Protein AF-L5MJW8-F1 (afdb_monomer)

Sequence (270 aa):
MESFAFLWAGGRASYGVSKGKVCFEMKNFESDEVELSYAKNGQDLGVAFKISKEILADRPLFPHVLCHNCAVEFNFGQKEKPYFPIPEDYTLIQNVPLEDRVRGPKGPEEKKDCEVVMMIGLPGAGKTTWVTKHAAENPGKYNILGTNTIMDKMMVAGFKKQMADTGKLNTLLQRAPQCLGKFIEIAARKKRNFILDQTNVSAAAQRRKMCLFAGFQRKAVVVCPKDEDYKQRTQKKAENFRGRGNNRGYKNQSQGYNQWQQGVSNFLCA

Structure (mmCIF, N/CA/C/O backbone):
data_AF-L5MJW8-F1
#
_entry.id   AF-L5MJW8-F1
#
loop_
_atom_site.group_PDB
_atom_site.id
_atom_site.type_symbol
_atom_site.label_atom_id
_atom_site.label_alt_id
_atom_site.label_comp_id
_atom_site.label_asym_id
_atom_site.label_entity_id
_atom_site.label_seq_id
_atom_site.pdbx_PDB_ins_code
_atom_site.Cartn_x
_atom_site.Cartn_y
_atom_site.Cartn_z
_atom_site.occupancy
_atom_site.B_iso_or_equiv
_atom_site.auth_seq_id
_atom_site.auth_comp_id
_atom_site.auth_asym_id
_atom_site.auth_atom_id
_atom_site.pdbx_PDB_model_num
ATOM 1 N N . MET A 1 1 ? -5.433 0.639 -6.853 1.00 32.72 1 MET A N 1
ATOM 2 C CA . MET A 1 1 ? -4.488 1.454 -6.045 1.00 32.72 1 MET A CA 1
ATOM 3 C C . MET A 1 1 ? -5.006 1.689 -4.618 1.00 32.72 1 MET A C 1
ATOM 5 O O . MET A 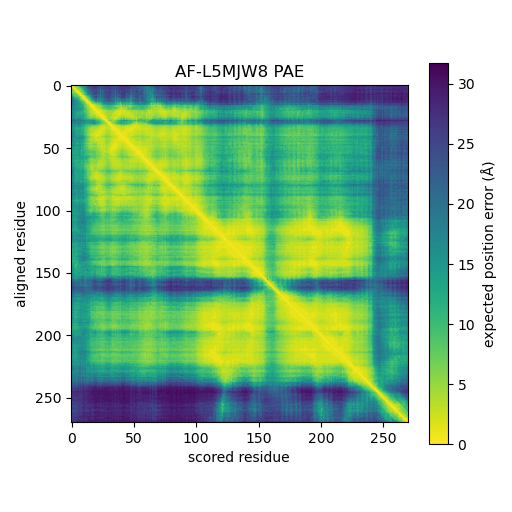1 1 ? -4.486 2.536 -3.907 1.00 32.72 1 MET A O 1
ATOM 9 N N . GLU A 1 2 ? -6.009 0.937 -4.164 1.00 31.89 2 GLU A N 1
ATOM 10 C CA . GLU A 1 2 ? -6.931 1.434 -3.138 1.00 31.89 2 GLU A CA 1
ATOM 11 C C . GLU A 1 2 ? -6.515 1.026 -1.723 1.00 31.89 2 GLU A C 1
ATOM 13 O O . GLU A 1 2 ? -6.335 1.894 -0.879 1.00 31.89 2 GLU A O 1
ATOM 18 N N . SER A 1 3 ? -6.144 -0.232 -1.482 1.00 30.80 3 SER A N 1
ATOM 19 C CA . SER A 1 3 ? -5.748 -0.732 -0.151 1.00 30.80 3 SER A CA 1
ATOM 20 C C . SER A 1 3 ? -4.552 -0.015 0.500 1.00 30.80 3 SER A C 1
ATOM 22 O O . SER A 1 3 ? -4.428 -0.031 1.720 1.00 30.80 3 SER A O 1
ATOM 24 N N . PHE A 1 4 ? -3.669 0.624 -0.279 1.00 36.81 4 PHE A N 1
ATOM 25 C CA . PHE A 1 4 ? -2.517 1.381 0.243 1.00 36.81 4 PHE A CA 1
ATOM 26 C C . PHE A 1 4 ? -2.667 2.907 0.075 1.00 36.81 4 PHE A C 1
ATOM 28 O O . PHE A 1 4 ? -1.882 3.653 0.663 1.00 36.81 4 PHE A O 1
ATOM 35 N N . ALA A 1 5 ? -3.647 3.386 -0.706 1.00 34.50 5 ALA A N 1
ATOM 36 C CA . ALA A 1 5 ? -4.008 4.806 -0.814 1.00 34.50 5 ALA A CA 1
ATOM 37 C C . ALA A 1 5 ? -4.998 5.238 0.283 1.00 34.50 5 ALA A C 1
ATOM 39 O O . ALA A 1 5 ? -4.927 6.379 0.733 1.00 34.50 5 ALA A O 1
ATOM 40 N N . PHE A 1 6 ? -5.802 4.310 0.823 1.00 36.09 6 PHE A N 1
ATOM 41 C CA . PHE A 1 6 ? -6.608 4.530 2.037 1.00 36.09 6 PHE A CA 1
ATOM 42 C C . PHE A 1 6 ? -5.779 4.860 3.286 1.00 36.09 6 PHE A C 1
ATOM 44 O O . PHE A 1 6 ? -6.325 5.284 4.295 1.00 36.09 6 PHE A O 1
ATOM 51 N N . LEU A 1 7 ? -4.452 4.722 3.206 1.00 36.09 7 LEU A N 1
ATOM 52 C CA . LEU A 1 7 ? -3.515 5.023 4.284 1.00 36.09 7 LEU A CA 1
ATOM 53 C C . LEU A 1 7 ? -3.589 6.491 4.757 1.00 36.09 7 LEU A C 1
ATOM 55 O O . LEU A 1 7 ? -3.244 6.752 5.900 1.00 36.09 7 LEU A O 1
ATOM 59 N N . TRP A 1 8 ? -3.995 7.445 3.903 1.00 39.84 8 TRP A N 1
ATOM 60 C CA . TRP A 1 8 ? -3.911 8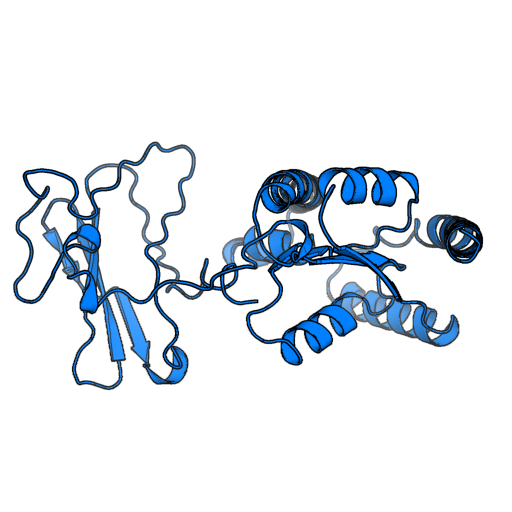.882 4.230 1.00 39.84 8 TRP A CA 1
ATOM 61 C C . TRP A 1 8 ? -4.966 9.782 3.562 1.00 39.84 8 TRP A C 1
ATOM 63 O O . TRP A 1 8 ? -4.765 10.991 3.485 1.00 39.84 8 TRP A O 1
ATOM 73 N N . ALA A 1 9 ? -6.101 9.230 3.118 1.00 31.73 9 ALA A N 1
ATOM 74 C CA . ALA A 1 9 ? -7.286 10.046 2.809 1.00 31.73 9 ALA A CA 1
ATOM 75 C C . ALA A 1 9 ? -8.041 10.498 4.083 1.00 31.73 9 ALA A C 1
ATOM 77 O O . ALA A 1 9 ? -9.126 11.056 3.990 1.00 31.73 9 ALA A O 1
ATOM 78 N N . GLY A 1 10 ? -7.473 10.258 5.272 1.00 32.06 10 GLY A N 1
ATOM 79 C CA . GLY A 1 10 ? -7.943 10.840 6.525 1.00 32.06 10 GLY A CA 1
ATOM 80 C C . GLY A 1 10 ? -7.463 12.283 6.664 1.00 32.06 10 GLY A C 1
ATOM 81 O O . GLY A 1 10 ? -6.314 12.597 6.337 1.00 32.06 10 GLY A O 1
ATOM 82 N N . GLY A 1 11 ? -8.344 13.155 7.156 1.00 32.50 11 GLY A N 1
ATOM 83 C CA . GLY A 1 11 ? -8.008 14.521 7.539 1.00 32.50 11 GLY A CA 1
ATOM 84 C C . GLY A 1 11 ? -6.702 14.560 8.336 1.00 32.50 11 GLY A C 1
ATOM 85 O O . GLY A 1 11 ? -6.498 13.817 9.296 1.00 32.50 11 GLY A O 1
ATOM 86 N N . ARG A 1 12 ? -5.758 15.390 7.885 1.00 45.50 12 ARG A N 1
ATOM 87 C CA . ARG A 1 12 ? -4.486 15.601 8.578 1.00 45.50 12 ARG A CA 1
ATOM 88 C C . ARG A 1 12 ? -4.768 16.406 9.839 1.00 45.50 12 ARG A C 1
ATOM 90 O O . ARG A 1 12 ? -4.934 17.618 9.755 1.00 45.50 12 ARG A O 1
ATOM 97 N N . ALA A 1 13 ? -4.807 15.750 10.993 1.00 39.81 13 ALA A N 1
ATOM 98 C CA . ALA A 1 13 ? -4.847 16.448 12.270 1.00 39.81 13 ALA A CA 1
ATOM 99 C C . ALA A 1 13 ? -3.439 16.936 12.631 1.00 39.81 13 ALA A C 1
ATOM 101 O O . ALA A 1 13 ? -2.486 16.159 12.666 1.00 39.81 13 ALA A O 1
ATOM 102 N N . SER A 1 14 ? -3.313 18.223 12.951 1.00 43.38 14 SER A N 1
ATOM 103 C CA . SER A 1 14 ? -2.120 18.816 13.579 1.00 43.38 14 SER A CA 1
ATOM 104 C C . SER A 1 14 ? -1.964 18.403 15.054 1.00 43.38 14 SER A C 1
ATOM 106 O O . SER A 1 14 ? -1.083 18.904 15.749 1.00 43.38 14 SER A O 1
ATOM 108 N N . TYR A 1 15 ? -2.834 17.515 15.541 1.00 53.91 15 TYR A N 1
ATOM 109 C CA . TYR A 1 15 ? -2.951 17.113 16.935 1.00 53.91 15 TYR A CA 1
ATOM 110 C C . TYR A 1 15 ? -2.345 15.720 17.124 1.00 53.91 15 TYR A C 1
ATOM 112 O O . TYR A 1 15 ? -2.785 14.744 16.520 1.00 53.91 15 TYR A O 1
ATOM 120 N N . GLY A 1 16 ? -1.305 15.639 17.955 1.00 58.41 16 GLY A N 1
ATOM 121 C CA . GLY A 1 16 ? -0.658 14.391 18.356 1.00 58.41 16 GLY A CA 1
ATOM 122 C C . GLY A 1 16 ? -0.824 14.148 19.853 1.00 58.41 16 GLY A C 1
ATOM 123 O O . GLY A 1 16 ? -0.935 15.092 20.637 1.00 58.41 16 GLY A O 1
ATOM 124 N N . VAL A 1 17 ? -0.821 12.882 20.268 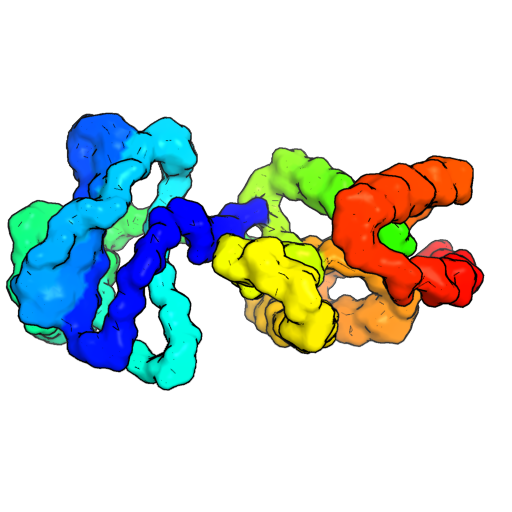1.00 67.56 17 VAL A N 1
ATOM 125 C CA . VAL A 1 17 ? -0.917 12.500 21.682 1.00 67.56 17 VAL A CA 1
ATOM 126 C C . VAL A 1 17 ? 0.357 11.779 22.100 1.00 67.56 17 VAL A C 1
ATOM 128 O O . VAL A 1 17 ? 0.734 10.777 21.504 1.00 67.56 17 VAL A O 1
ATOM 131 N N . SER A 1 18 ? 1.034 12.307 23.123 1.00 72.44 18 SER A N 1
ATOM 132 C CA . SER A 1 18 ? 2.263 11.720 23.673 1.00 72.44 18 SER A CA 1
ATOM 133 C C . SER A 1 18 ? 2.000 10.745 24.823 1.00 72.44 18 SER A C 1
ATOM 135 O O . SER A 1 18 ? 2.792 9.830 25.037 1.00 72.44 18 SER A O 1
ATOM 137 N N . LYS A 1 19 ? 0.906 10.944 25.572 1.00 79.00 19 LYS A N 1
ATOM 138 C CA . LYS A 1 19 ? 0.474 10.114 26.706 1.00 79.00 19 LYS A CA 1
ATOM 139 C C . LYS A 1 19 ? -1.047 10.158 26.870 1.00 79.00 19 LYS A C 1
ATOM 141 O O . LYS A 1 19 ? -1.677 11.174 26.566 1.00 79.00 19 LYS A O 1
ATOM 146 N N . GLY A 1 20 ? -1.600 9.090 27.442 1.00 84.00 20 GLY A N 1
ATOM 147 C CA . GLY A 1 20 ? -3.021 8.962 27.768 1.00 84.00 20 GLY A CA 1
ATOM 148 C C . GLY A 1 20 ? -3.768 8.027 26.822 1.00 84.00 20 GLY A C 1
ATOM 149 O O . GLY A 1 20 ? -3.162 7.342 25.999 1.00 84.00 20 GLY A O 1
ATOM 150 N N . LYS A 1 21 ? -5.091 7.995 26.968 1.00 82.69 21 LYS A N 1
ATOM 151 C CA . LYS A 1 21 ? -5.992 7.177 26.153 1.00 82.69 21 LYS A CA 1
ATOM 152 C C . LYS A 1 21 ? -6.788 8.085 25.224 1.00 82.69 21 LYS A C 1
ATOM 154 O O . LYS A 1 21 ? -7.270 9.134 25.652 1.00 82.69 21 LYS A O 1
ATOM 159 N N . VAL A 1 22 ? -6.910 7.680 23.967 1.00 81.12 22 VAL A N 1
ATOM 160 C CA . VAL A 1 22 ? -7.586 8.445 22.915 1.00 81.12 22 VAL A CA 1
ATOM 161 C C . VAL A 1 22 ? -8.660 7.567 22.302 1.00 81.12 22 VAL A C 1
ATOM 163 O O . VAL A 1 22 ? -8.375 6.423 21.942 1.00 81.12 22 VAL A O 1
ATOM 166 N N . CYS A 1 23 ? -9.863 8.112 22.181 1.00 82.06 23 CYS A N 1
ATOM 167 C CA . CYS A 1 23 ? -10.952 7.517 21.426 1.00 82.06 23 CYS A CA 1
ATOM 168 C C . CYS A 1 23 ? -11.075 8.236 20.083 1.00 82.06 23 CYS A C 1
ATOM 170 O O . CYS A 1 23 ? -10.937 9.458 20.001 1.00 82.06 23 CYS A O 1
ATOM 172 N N . PHE A 1 24 ? -11.300 7.443 19.040 1.00 82.06 24 PHE A N 1
ATOM 173 C CA . PHE A 1 24 ? -11.583 7.916 17.694 1.00 82.06 24 PHE A CA 1
ATOM 174 C C . PHE A 1 24 ? -13.039 7.596 17.420 1.00 82.06 24 PHE A C 1
ATOM 176 O O . PHE A 1 24 ? -13.436 6.432 17.504 1.00 82.06 24 PHE A O 1
ATOM 183 N N . GLU A 1 25 ? -13.806 8.622 17.100 1.00 82.94 25 GLU A N 1
ATOM 184 C CA . GLU A 1 25 ? -15.238 8.521 16.895 1.00 82.94 25 GLU A CA 1
ATOM 185 C C . GLU A 1 25 ? -15.547 8.943 15.462 1.00 82.94 25 GLU A C 1
ATOM 187 O O . GLU A 1 25 ? -15.014 9.926 14.943 1.00 82.94 25 GLU A O 1
ATOM 192 N N . MET A 1 26 ? -16.370 8.142 14.793 1.00 80.31 26 MET A N 1
ATOM 193 C CA . MET A 1 26 ? -16.856 8.428 13.452 1.00 80.31 26 MET A CA 1
ATOM 194 C C . MET A 1 26 ? -18.369 8.367 13.497 1.00 80.31 26 MET A C 1
ATOM 196 O O . MET A 1 26 ? -18.926 7.317 13.819 1.00 80.31 26 MET A O 1
ATOM 200 N N . LYS A 1 27 ? -19.013 9.473 13.136 1.00 80.94 27 LYS A N 1
ATOM 201 C CA . LYS A 1 27 ? -20.464 9.548 13.040 1.00 80.94 27 LYS A CA 1
ATOM 202 C C . LYS A 1 27 ? -20.869 9.685 11.582 1.00 80.94 27 LYS A C 1
ATOM 204 O O . LYS A 1 27 ? -20.489 10.634 10.896 1.00 80.94 27 LYS A O 1
ATOM 209 N N . ASN A 1 28 ? -21.614 8.694 11.107 1.00 75.50 28 ASN A N 1
ATOM 210 C CA . ASN A 1 28 ? -22.234 8.711 9.791 1.00 75.50 28 ASN A CA 1
ATOM 211 C C . ASN A 1 28 ? -23.696 9.123 9.972 1.00 75.50 28 ASN A C 1
ATOM 213 O O . ASN A 1 28 ? -24.518 8.307 10.378 1.00 75.50 28 ASN A O 1
ATOM 217 N N . PHE A 1 29 ? -23.988 10.401 9.752 1.00 66.88 29 PHE A N 1
ATOM 218 C CA . PHE A 1 29 ? -25.343 10.933 9.869 1.00 66.88 29 PHE A CA 1
ATOM 219 C C . PHE A 1 29 ? -26.182 10.580 8.634 1.00 66.88 29 PHE A C 1
ATOM 221 O O . PHE A 1 29 ? -25.652 10.186 7.594 1.00 66.88 29 PHE A O 1
ATOM 228 N N . GLU A 1 30 ? -27.495 10.800 8.711 1.00 70.50 30 GLU A N 1
ATOM 229 C CA . GLU A 1 30 ? -28.370 10.827 7.528 1.00 70.50 30 GLU A CA 1
ATOM 230 C C . GLU A 1 30 ? -28.035 11.987 6.569 1.00 70.50 30 GLU A C 1
ATOM 232 O O . GLU A 1 30 ? -28.420 11.943 5.407 1.00 70.50 30 GLU A O 1
ATOM 237 N N . SER A 1 31 ? -27.275 12.995 7.019 1.00 77.38 31 SER A N 1
ATOM 238 C CA . SER A 1 31 ? -26.827 14.126 6.195 1.00 77.38 31 SER A CA 1
ATOM 239 C C . SER A 1 31 ? -25.771 13.734 5.151 1.00 77.38 31 SER A C 1
ATOM 241 O O . SER A 1 31 ? -25.238 12.626 5.161 1.00 77.38 31 SER A O 1
ATOM 243 N N . ASP A 1 32 ? -25.408 14.663 4.266 1.00 84.56 32 ASP A N 1
ATOM 244 C CA . ASP A 1 32 ? -24.432 14.434 3.189 1.00 84.56 32 ASP A CA 1
ATOM 245 C C . ASP A 1 32 ? -22.963 14.377 3.655 1.00 84.56 32 ASP A C 1
ATOM 247 O O . ASP A 1 32 ? -22.049 14.260 2.834 1.00 84.56 32 ASP A O 1
ATOM 251 N N . GLU A 1 33 ? -22.701 14.437 4.964 1.00 87.62 33 GLU A N 1
ATOM 252 C CA . GLU A 1 33 ? -21.352 14.491 5.533 1.00 87.62 33 GLU A CA 1
ATOM 253 C C . GLU A 1 33 ? -21.113 13.409 6.595 1.00 87.62 33 GLU A C 1
ATOM 255 O O . GLU A 1 33 ? -21.997 13.019 7.356 1.00 87.62 33 GLU A O 1
ATOM 260 N N . VAL A 1 34 ? -19.866 12.946 6.668 1.00 86.75 34 VAL A N 1
ATOM 261 C CA . VAL A 1 34 ? -19.342 12.112 7.753 1.00 86.75 34 VAL A CA 1
ATOM 262 C C . VAL A 1 34 ? -18.516 12.990 8.684 1.00 86.75 34 VAL A C 1
ATOM 264 O O . VAL A 1 34 ? -17.626 13.713 8.226 1.00 86.75 34 VAL A O 1
ATOM 267 N N . GLU A 1 35 ? -18.768 12.899 9.989 1.00 88.88 35 GLU A N 1
ATOM 268 C CA . GLU A 1 35 ? -18.006 13.627 11.004 1.00 88.88 35 GLU A CA 1
ATOM 269 C C . GLU A 1 35 ? -17.008 12.708 11.713 1.00 88.88 35 GLU A C 1
ATOM 271 O O . GLU A 1 35 ? -17.309 11.562 12.056 1.00 88.88 35 GLU A O 1
ATOM 276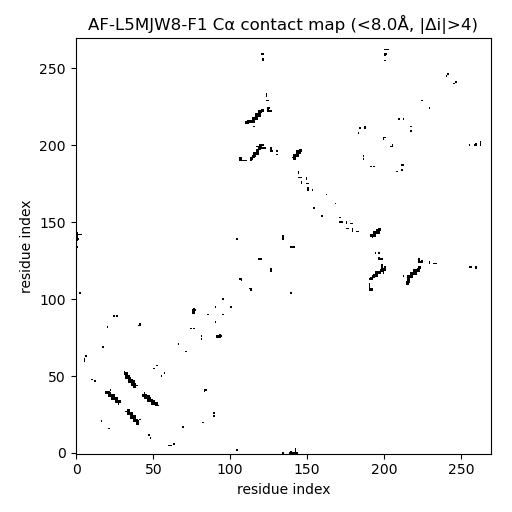 N N . LEU A 1 36 ? -15.804 13.232 11.940 1.00 87.25 36 LEU A N 1
ATOM 277 C CA . LEU A 1 36 ? -14.752 12.588 12.718 1.00 87.25 36 LEU A CA 1
ATOM 278 C C . LEU A 1 36 ? -14.471 13.433 13.959 1.00 87.25 36 LEU A C 1
ATOM 280 O O . LEU A 1 36 ? -14.011 14.574 13.834 1.00 87.25 36 LEU A O 1
ATOM 284 N N . SER A 1 37 ? -14.713 12.869 15.138 1.00 86.94 37 SER A N 1
ATOM 285 C CA . SER A 1 37 ? -14.471 13.492 16.441 1.00 86.94 37 SER A CA 1
ATOM 286 C C . SER A 1 37 ? -13.412 12.731 17.240 1.00 86.94 37 SER A C 1
ATOM 288 O O . SER A 1 37 ? -13.035 11.592 16.935 1.00 86.94 37 SER A O 1
ATOM 290 N N . TYR A 1 38 ? -12.883 13.404 18.260 1.00 87.38 38 TYR A N 1
ATOM 291 C CA . TYR A 1 38 ? -11.885 12.840 19.158 1.00 87.38 38 TYR A CA 1
ATOM 292 C C . TYR A 1 38 ? -12.298 13.049 20.604 1.00 87.38 38 TYR A C 1
ATOM 294 O O . TYR A 1 38 ? -12.688 14.147 20.982 1.00 87.38 38 TYR A O 1
ATOM 302 N N . ALA A 1 39 ? -12.046 12.044 21.437 1.00 87.25 39 ALA A N 1
ATOM 303 C CA . ALA A 1 39 ? -12.062 12.202 22.882 1.00 87.25 39 ALA A CA 1
ATOM 304 C C . ALA A 1 39 ? -10.714 11.786 23.475 1.00 87.25 39 ALA A C 1
ATOM 306 O O . ALA A 1 39 ? -10.060 10.840 23.020 1.00 87.25 39 ALA A O 1
ATOM 307 N N . LYS A 1 40 ? -10.274 12.490 24.517 1.00 89.62 40 LYS A N 1
ATOM 308 C CA . LYS A 1 40 ? -9.029 12.196 25.230 1.00 89.62 40 LYS A CA 1
ATOM 309 C C . LYS A 1 40 ? -9.308 12.036 26.711 1.00 89.62 40 LYS A C 1
ATOM 311 O O . LYS A 1 40 ? -9.833 12.932 27.355 1.00 89.62 40 LYS A O 1
ATOM 316 N N . ASN A 1 41 ? -8.888 10.902 27.264 1.00 90.00 41 ASN A N 1
ATOM 317 C CA . ASN A 1 41 ? -9.093 10.557 28.669 1.00 90.00 41 ASN A CA 1
ATOM 318 C C . ASN A 1 41 ? -10.564 10.687 29.131 1.00 90.00 41 ASN A C 1
ATOM 320 O O . ASN A 1 41 ? -10.814 11.065 30.270 1.00 90.00 41 ASN A O 1
ATOM 324 N N . GLY A 1 42 ? -11.519 10.387 28.244 1.00 86.81 42 GLY A N 1
ATOM 325 C CA . GLY A 1 42 ? -12.956 10.509 28.512 1.00 86.81 42 GLY A CA 1
ATOM 326 C C . GLY A 1 42 ? -13.533 11.916 28.323 1.00 86.81 42 GLY A C 1
ATOM 327 O O . GLY A 1 42 ? -14.735 12.086 28.472 1.00 86.81 42 GLY A O 1
ATOM 328 N N . GLN A 1 43 ? -12.709 12.911 27.981 1.00 88.56 43 GLN A N 1
ATOM 329 C CA . GLN A 1 43 ? -13.163 14.259 27.650 1.00 88.56 43 GLN A CA 1
ATOM 330 C C . GLN A 1 43 ? -13.306 14.414 26.134 1.00 88.56 43 GLN A C 1
ATOM 332 O O . GLN A 1 43 ? -12.336 14.193 25.404 1.00 88.56 43 GLN A O 1
ATOM 337 N N . ASP A 1 44 ? -14.490 14.817 25.679 1.00 89.56 44 ASP A N 1
ATOM 338 C CA . ASP A 1 44 ? -14.746 15.163 24.280 1.00 89.56 44 ASP A CA 1
ATOM 339 C C . ASP A 1 44 ? -13.933 16.402 23.861 1.00 89.56 44 ASP A C 1
ATOM 341 O O . ASP A 1 44 ? -13.844 17.390 24.596 1.00 89.56 44 ASP A O 1
ATOM 345 N N . LEU A 1 45 ? -13.296 16.324 22.692 1.00 88.56 45 LEU A N 1
ATOM 346 C CA . LEU A 1 45 ? -12.534 17.408 22.066 1.00 88.56 45 LEU A CA 1
ATOM 347 C C . LEU A 1 45 ? -13.257 17.992 20.842 1.00 88.56 45 LEU A C 1
ATOM 349 O O . LEU A 1 45 ? -12.751 18.943 20.242 1.00 88.56 45 LEU A O 1
ATOM 353 N N . GLY A 1 46 ? -14.417 17.441 20.477 1.00 87.50 46 GLY A N 1
ATOM 354 C CA . GLY A 1 46 ? -15.263 17.897 19.384 1.00 87.50 46 GLY A CA 1
ATOM 355 C C . GLY A 1 46 ? -14.898 17.328 18.011 1.00 87.50 46 GLY A C 1
ATOM 356 O O . GLY A 1 46 ? -14.006 16.489 17.841 1.00 87.50 46 GLY A O 1
ATOM 357 N N . VAL A 1 47 ? -15.631 17.808 17.002 1.00 87.56 47 VAL A N 1
ATOM 358 C CA . VAL A 1 47 ? -15.481 17.413 15.596 1.00 87.56 47 VAL A CA 1
ATOM 359 C C . VAL A 1 47 ? -14.225 18.044 15.010 1.00 87.56 47 VAL A C 1
ATOM 361 O O . VAL A 1 47 ? -14.087 19.264 14.950 1.00 87.56 47 VAL A O 1
ATOM 364 N N . ALA A 1 48 ? -13.317 17.206 14.526 1.00 84.75 48 ALA A N 1
ATOM 365 C CA . ALA A 1 48 ? -12.099 17.656 13.870 1.00 84.75 48 ALA A CA 1
ATOM 366 C C . ALA A 1 48 ? -12.231 17.743 12.352 1.00 84.75 48 ALA A C 1
ATOM 368 O O . ALA A 1 48 ? -11.595 18.598 11.735 1.00 84.75 48 ALA A O 1
ATOM 369 N N . PHE A 1 49 ? -13.027 16.860 11.743 1.00 84.44 49 PHE A N 1
ATOM 370 C CA . PHE A 1 49 ? -13.233 16.849 10.298 1.00 84.44 49 PHE A CA 1
ATOM 371 C C . PHE A 1 49 ? -14.680 16.563 9.947 1.00 84.44 49 PHE A C 1
ATOM 373 O O . PHE A 1 49 ? -15.310 15.698 10.551 1.00 84.44 49 PHE A O 1
ATOM 380 N N . LYS A 1 50 ? -15.143 17.242 8.900 1.00 86.69 50 LYS A N 1
ATOM 381 C CA . LYS A 1 50 ? -16.350 16.899 8.158 1.00 86.69 50 LYS A CA 1
ATOM 382 C C . LYS A 1 50 ? -15.949 16.551 6.735 1.00 86.69 50 LYS A C 1
ATOM 384 O O . LYS A 1 50 ? -15.135 17.257 6.133 1.00 86.69 50 LYS A O 1
ATOM 389 N N . ILE A 1 51 ? -16.437 15.424 6.236 1.00 85.50 51 ILE A N 1
ATOM 390 C CA . ILE A 1 51 ? -16.084 14.905 4.917 1.00 85.50 51 ILE A CA 1
ATOM 391 C C . ILE A 1 51 ? -17.376 14.634 4.158 1.00 85.50 51 ILE A C 1
ATOM 393 O O . ILE A 1 51 ? -18.169 13.800 4.582 1.00 85.50 51 ILE A O 1
ATOM 397 N N . SER A 1 52 ? -17.559 15.303 3.020 1.00 87.56 52 SER A N 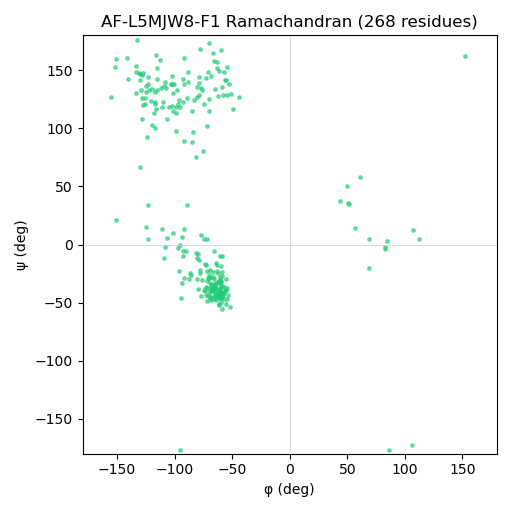1
ATOM 398 C CA . SER A 1 52 ? -18.686 15.027 2.125 1.00 87.56 52 SER A CA 1
ATOM 399 C C . SER A 1 52 ? -18.671 13.570 1.646 1.00 87.56 52 SER A C 1
ATOM 401 O O . SER A 1 52 ? -17.628 13.041 1.236 1.00 87.56 52 SER A O 1
ATOM 403 N N . LYS A 1 53 ? -19.844 12.929 1.661 1.00 85.94 53 LYS A N 1
ATOM 404 C CA . LYS A 1 53 ? -20.060 11.569 1.150 1.00 85.94 53 LYS A CA 1
ATOM 405 C C . LYS A 1 53 ? -19.731 11.455 -0.340 1.00 85.94 53 LYS A C 1
ATOM 407 O O . LYS A 1 53 ? -19.202 10.428 -0.761 1.00 85.94 53 LYS A O 1
ATOM 412 N N . GLU A 1 54 ? -19.910 12.526 -1.115 1.00 87.88 54 GLU A N 1
ATOM 413 C CA . GLU A 1 54 ? -19.507 12.575 -2.528 1.00 87.88 54 GLU A CA 1
ATOM 414 C C . GLU A 1 54 ? -17.995 12.376 -2.694 1.00 87.88 54 GLU A C 1
ATOM 416 O O . GLU A 1 54 ? -17.540 11.639 -3.568 1.00 87.88 54 GLU A O 1
ATOM 421 N N . ILE A 1 55 ? -17.195 12.991 -1.814 1.00 84.25 55 ILE A N 1
ATOM 422 C CA . ILE A 1 55 ? -15.733 12.845 -1.823 1.00 84.25 55 ILE A CA 1
ATOM 423 C C . ILE A 1 55 ? -15.340 11.421 -1.425 1.00 84.25 55 ILE A C 1
ATOM 425 O O . ILE A 1 55 ? -14.369 10.864 -1.955 1.00 84.25 55 ILE A O 1
ATOM 429 N N . LEU A 1 56 ? -16.075 10.817 -0.488 1.00 81.88 56 LEU A N 1
ATOM 430 C CA . LEU A 1 56 ? -15.853 9.429 -0.097 1.00 81.88 56 LEU A CA 1
ATOM 431 C C . LEU A 1 56 ? -16.165 8.475 -1.251 1.00 81.88 56 LEU A C 1
ATOM 433 O O . LEU A 1 56 ? -15.393 7.533 -1.442 1.00 81.88 56 LEU A O 1
ATOM 437 N N . ALA A 1 57 ? -17.184 8.759 -2.068 1.00 83.62 57 ALA A N 1
ATOM 438 C CA . ALA A 1 57 ? -17.611 7.921 -3.192 1.00 83.62 57 ALA A CA 1
ATOM 439 C C . ALA A 1 57 ? -17.780 6.451 -2.758 1.00 83.62 57 ALA A C 1
ATOM 441 O O . ALA A 1 57 ? -17.155 5.552 -3.322 1.00 83.62 57 ALA A O 1
ATOM 442 N N . ASP A 1 58 ? -18.517 6.249 -1.659 1.00 78.50 58 ASP A N 1
ATOM 443 C CA . ASP A 1 58 ? -18.773 4.957 -0.998 1.00 78.50 58 ASP A CA 1
ATOM 444 C C . ASP A 1 58 ? -17.528 4.173 -0.558 1.00 78.50 58 ASP A C 1
ATOM 446 O O . ASP A 1 58 ? -17.591 2.988 -0.215 1.00 78.50 58 ASP A O 1
ATOM 450 N N . ARG A 1 59 ? -16.357 4.818 -0.532 1.00 76.94 59 ARG A N 1
ATOM 451 C CA . ARG A 1 59 ? -15.129 4.158 -0.096 1.00 76.94 59 ARG A CA 1
ATOM 452 C C . ARG A 1 59 ? -15.101 4.035 1.429 1.00 76.94 59 ARG A C 1
ATOM 454 O O . ARG A 1 59 ? -15.313 5.028 2.127 1.00 76.94 59 ARG A O 1
ATOM 461 N N . PRO A 1 60 ? -14.757 2.848 1.961 1.00 78.06 60 PRO A N 1
ATOM 462 C CA . PRO A 1 60 ? -14.704 2.635 3.398 1.00 78.06 60 PRO A CA 1
ATOM 463 C C . PRO A 1 60 ? -13.562 3.427 4.043 1.00 78.06 60 PRO A C 1
ATOM 465 O O . PRO A 1 60 ? -12.468 3.557 3.483 1.00 78.06 60 PRO A O 1
ATOM 468 N N . LEU A 1 61 ? -13.808 3.899 5.264 1.00 78.50 61 LEU A N 1
ATOM 469 C CA . LEU A 1 61 ? -12.795 4.488 6.133 1.00 78.50 61 LEU A CA 1
ATOM 470 C C . LEU A 1 61 ? -12.198 3.412 7.045 1.00 78.50 61 LEU A C 1
ATOM 472 O O . LEU A 1 61 ? -12.896 2.520 7.522 1.00 78.50 61 LEU A O 1
ATOM 476 N N . PHE A 1 62 ? -10.893 3.503 7.295 1.00 76.94 62 PHE A N 1
ATOM 477 C CA . PHE A 1 62 ? -10.180 2.577 8.173 1.00 76.94 62 PHE A CA 1
ATOM 478 C C . PHE A 1 62 ? -9.488 3.345 9.298 1.00 76.94 62 PHE A C 1
ATOM 480 O O . PHE A 1 62 ? -8.857 4.372 9.022 1.00 76.94 62 PHE A O 1
ATOM 487 N N . PRO A 1 63 ? -9.535 2.847 10.549 1.00 78.25 63 PRO A N 1
ATOM 488 C CA . PRO A 1 63 ? -8.761 3.436 11.630 1.00 78.25 63 PRO A CA 1
ATOM 489 C C . PRO A 1 63 ? -7.270 3.320 11.301 1.00 78.25 63 PRO A C 1
ATOM 491 O O . PRO A 1 63 ? -6.762 2.241 10.989 1.00 78.25 63 PRO A O 1
ATOM 494 N N . HIS A 1 64 ? -6.559 4.441 11.372 1.00 76.12 64 HIS A N 1
ATOM 495 C CA . HIS A 1 64 ? -5.133 4.502 11.079 1.00 76.12 64 HIS A CA 1
ATOM 496 C C . HIS A 1 64 ? -4.405 5.292 12.163 1.00 76.12 64 HIS A C 1
ATOM 498 O O . HIS A 1 64 ? -4.788 6.413 12.492 1.00 76.12 64 HIS A O 1
ATOM 504 N N . VAL A 1 65 ? -3.318 4.722 12.686 1.00 75.88 65 VAL A N 1
ATOM 505 C CA . VAL A 1 65 ? -2.470 5.366 13.693 1.00 75.88 65 VAL A CA 1
ATOM 506 C C . VAL A 1 65 ? -1.020 5.314 13.243 1.00 75.88 65 VAL A C 1
ATOM 508 O O . VAL A 1 65 ? -0.480 4.254 12.931 1.00 75.88 65 VAL A O 1
ATOM 511 N N . LEU A 1 66 ? -0.388 6.486 13.211 1.00 74.19 66 LEU A N 1
ATOM 512 C CA . LEU A 1 66 ? 1.039 6.629 12.965 1.00 74.19 66 LEU A CA 1
ATOM 513 C C . LEU A 1 66 ? 1.770 6.715 14.307 1.00 74.19 66 LEU A C 1
ATOM 515 O O . LEU A 1 66 ? 1.569 7.660 15.066 1.00 74.19 66 LEU A O 1
ATOM 519 N N . CYS A 1 67 ? 2.652 5.758 14.573 1.00 69.50 67 CYS A N 1
ATOM 520 C CA . CYS A 1 67 ? 3.484 5.749 15.772 1.00 69.50 67 CYS A CA 1
ATOM 521 C C . CYS A 1 67 ? 4.877 6.300 15.456 1.00 69.50 67 CYS A C 1
ATOM 523 O O . CYS A 1 67 ? 5.510 5.881 14.487 1.00 69.50 67 CYS A O 1
ATOM 525 N N . HIS A 1 68 ? 5.379 7.201 16.299 1.00 71.00 68 HIS A N 1
ATOM 526 C CA . HIS A 1 68 ? 6.753 7.690 16.226 1.00 71.00 68 HIS A CA 1
ATOM 527 C C . HIS A 1 68 ? 7.406 7.558 17.602 1.00 71.00 68 HIS A C 1
ATOM 529 O O . HIS A 1 68 ? 7.099 8.329 18.507 1.00 71.00 68 HIS A O 1
ATOM 535 N N . ASN A 1 69 ? 8.336 6.608 17.746 1.00 76.94 69 ASN A N 1
ATOM 536 C CA . ASN A 1 69 ? 9.038 6.315 19.005 1.00 76.94 69 ASN A CA 1
ATOM 537 C C . ASN A 1 69 ? 8.092 6.128 20.208 1.00 76.94 69 ASN A C 1
ATOM 539 O O . ASN A 1 69 ? 8.414 6.526 21.324 1.00 76.94 69 ASN A O 1
ATOM 543 N N . CYS A 1 70 ? 6.917 5.539 19.981 1.00 79.62 70 CYS A N 1
ATOM 544 C CA . CYS A 1 70 ? 5.937 5.256 21.021 1.00 79.62 70 CYS A CA 1
ATOM 545 C C . CYS A 1 70 ? 5.397 3.831 20.888 1.00 79.62 70 CYS A C 1
ATOM 547 O O . CYS A 1 70 ? 5.298 3.288 19.785 1.00 79.62 70 CYS A O 1
ATOM 549 N N . ALA A 1 71 ? 5.048 3.243 22.030 1.00 81.62 71 ALA A N 1
ATOM 550 C CA . ALA A 1 71 ? 4.253 2.028 22.094 1.00 81.62 71 ALA A CA 1
ATOM 551 C C . ALA A 1 71 ? 2.777 2.418 22.196 1.00 81.62 71 ALA A C 1
ATOM 553 O O . ALA A 1 71 ? 2.427 3.356 22.915 1.00 81.62 71 ALA A O 1
ATOM 554 N N . VAL A 1 72 ? 1.923 1.704 21.471 1.00 84.75 72 VAL A N 1
ATOM 555 C CA . VAL A 1 72 ? 0.473 1.905 21.491 1.00 84.75 72 VAL A CA 1
ATOM 556 C C . VAL A 1 72 ? -0.220 0.568 21.702 1.00 84.75 72 VAL A C 1
ATOM 558 O O . VAL A 1 72 ? 0.249 -0.467 21.230 1.00 84.75 72 VAL A O 1
ATOM 561 N N . GLU A 1 73 ? -1.351 0.605 22.393 1.00 86.44 73 GLU A N 1
ATOM 562 C CA . GLU A 1 73 ? -2.260 -0.524 22.547 1.00 86.44 73 GLU A CA 1
ATOM 563 C C . GLU A 1 73 ? -3.633 -0.102 22.021 1.00 86.44 73 GLU A C 1
ATOM 565 O O . GLU A 1 73 ? -4.127 0.976 22.353 1.00 86.44 73 GLU A O 1
ATOM 570 N N . PHE A 1 74 ? -4.250 -0.950 21.203 1.00 86.75 74 PHE A N 1
ATOM 571 C CA . PHE A 1 74 ? -5.566 -0.687 20.629 1.00 86.75 74 PHE A CA 1
ATOM 572 C C . PHE A 1 74 ? -6.640 -1.439 21.398 1.00 86.75 74 PHE A C 1
ATOM 574 O O . PHE A 1 74 ? -6.462 -2.613 21.708 1.00 86.75 74 PHE A O 1
ATOM 581 N N . ASN A 1 75 ? -7.774 -0.791 21.652 1.00 88.81 75 ASN A N 1
ATOM 582 C CA . ASN A 1 75 ? -8.997 -1.452 22.092 1.00 88.81 75 ASN A CA 1
ATOM 583 C C . ASN A 1 75 ? -10.092 -1.175 21.061 1.00 88.81 75 ASN A C 1
ATOM 585 O O . ASN A 1 75 ? -10.640 -0.079 21.018 1.00 88.81 75 ASN A O 1
ATOM 589 N N . PHE A 1 76 ? -10.381 -2.167 20.229 1.00 88.62 76 PHE A N 1
ATOM 590 C CA . PHE A 1 76 ? -11.458 -2.144 19.247 1.00 88.62 76 PHE A CA 1
ATOM 591 C C . PHE A 1 76 ? -12.754 -2.754 19.786 1.00 88.62 76 PHE A C 1
ATOM 593 O O . PHE A 1 76 ? -13.686 -2.914 19.009 1.00 88.62 76 PHE A O 1
ATOM 600 N N . GLY A 1 77 ? -12.820 -3.100 21.077 1.00 88.75 77 GLY A N 1
ATOM 601 C CA . GLY A 1 77 ? -13.935 -3.830 21.695 1.00 88.75 77 GLY A CA 1
ATOM 602 C C . GLY A 1 77 ? -13.579 -5.244 22.144 1.00 88.75 77 GLY A C 1
ATOM 603 O O . GLY A 1 77 ? -14.440 -5.962 22.627 1.00 88.75 77 GLY A O 1
ATOM 604 N N . GLN A 1 78 ? -12.311 -5.654 22.032 1.00 89.00 78 GLN A N 1
ATOM 605 C CA . GLN A 1 78 ? -11.870 -6.982 22.465 1.00 89.00 78 GLN A CA 1
ATOM 606 C C . GLN A 1 78 ? -11.639 -7.110 23.982 1.00 89.00 78 GLN A C 1
ATOM 608 O O . GLN A 1 78 ? -11.353 -8.205 24.458 1.00 89.00 78 GLN A O 1
ATOM 613 N N . LYS A 1 79 ? -11.687 -6.007 24.740 1.00 88.44 79 LYS A N 1
ATOM 614 C CA . LYS A 1 79 ? -11.585 -6.029 26.209 1.00 88.44 79 LYS A CA 1
ATOM 615 C C . LYS A 1 79 ? -12.965 -6.198 26.836 1.00 88.44 79 LYS A C 1
ATOM 617 O O . LYS A 1 79 ? -13.931 -5.654 26.319 1.00 88.44 79 LYS A O 1
ATOM 622 N N . GLU A 1 80 ? -13.020 -6.854 27.996 1.00 87.56 80 GLU A N 1
ATOM 623 C CA . GLU A 1 80 ? -14.261 -7.055 28.762 1.00 87.56 80 GLU A CA 1
ATOM 624 C C . GLU A 1 80 ? -14.973 -5.732 29.081 1.00 87.56 80 GLU A C 1
ATOM 626 O O . GLU A 1 80 ? -16.195 -5.644 29.003 1.00 87.56 80 GLU A O 1
ATOM 631 N N . LYS A 1 81 ? -14.203 -4.683 29.402 1.00 87.69 81 LYS A N 1
ATOM 632 C CA . LYS A 1 81 ? -14.726 -3.336 29.651 1.00 87.69 81 LYS A CA 1
ATOM 633 C C . LYS A 1 81 ? -14.041 -2.306 28.750 1.00 87.69 81 LYS A C 1
ATOM 635 O O . LYS A 1 81 ? -12.810 -2.347 28.606 1.00 87.69 81 LYS A O 1
ATOM 640 N N . PRO A 1 82 ? -14.799 -1.366 28.154 1.00 88.31 82 PRO A N 1
ATOM 641 C CA . PRO A 1 82 ? -14.210 -0.247 27.435 1.00 88.31 82 PRO A CA 1
ATOM 642 C C . PRO A 1 82 ? -13.453 0.662 28.413 1.00 88.31 82 PRO A C 1
ATOM 644 O O . PRO A 1 82 ? -13.688 0.655 29.620 1.00 88.31 82 PRO A O 1
ATOM 647 N N . TYR A 1 83 ? -12.502 1.445 27.899 1.00 87.25 83 TYR A N 1
ATOM 648 C CA . TYR A 1 83 ? -11.721 2.348 28.750 1.00 87.25 83 TYR A CA 1
ATOM 649 C C . TYR A 1 83 ? -12.534 3.523 29.297 1.00 87.25 83 TYR A C 1
ATOM 651 O O . TYR A 1 83 ? -12.174 4.059 30.342 1.00 87.25 83 TYR A O 1
ATOM 659 N N . PHE A 1 84 ? -13.581 3.906 28.570 1.00 90.19 84 PHE A N 1
ATOM 660 C CA . PHE A 1 84 ? -14.529 4.967 28.887 1.00 90.19 84 PHE A CA 1
ATOM 661 C C . PHE A 1 84 ? -15.931 4.502 28.470 1.00 90.19 84 PHE A C 1
ATOM 663 O O . PHE A 1 84 ? -16.024 3.572 27.660 1.00 90.19 84 PHE A O 1
ATOM 670 N N . PRO A 1 85 ? -17.004 5.111 29.001 1.00 89.38 85 PRO A N 1
ATOM 671 C CA . PRO A 1 85 ? -18.359 4.866 28.519 1.00 89.38 85 PRO A CA 1
ATOM 672 C C . PRO A 1 85 ? -18.450 5.074 27.004 1.00 89.38 85 PRO A C 1
ATOM 674 O O . PRO A 1 85 ? -17.850 6.005 26.468 1.00 89.38 85 PRO A O 1
ATOM 677 N N . ILE A 1 86 ? -19.167 4.184 26.320 1.00 88.06 86 ILE A N 1
ATOM 678 C CA . ILE A 1 86 ? -19.423 4.309 24.884 1.00 88.06 86 ILE A CA 1
ATOM 679 C C . ILE A 1 86 ? -20.580 5.306 24.730 1.00 88.06 86 ILE A C 1
ATOM 681 O O . ILE A 1 86 ? -21.597 5.109 25.400 1.00 88.06 86 ILE A O 1
ATOM 685 N N . PRO A 1 87 ? -20.443 6.369 23.918 1.00 86.19 87 PRO A N 1
ATOM 686 C CA . PRO A 1 87 ? -21.536 7.314 23.711 1.00 86.19 87 PRO A CA 1
ATOM 687 C C . PRO A 1 87 ? -22.750 6.649 23.042 1.00 86.19 87 PRO A C 1
ATOM 689 O O . PRO A 1 87 ? -22.611 5.632 22.359 1.00 86.19 87 PRO A O 1
ATOM 692 N N . GLU A 1 88 ? -23.934 7.237 23.222 1.00 84.25 88 GLU A N 1
ATOM 693 C CA . GLU A 1 88 ? -25.163 6.790 22.550 1.00 84.25 88 GLU A CA 1
ATOM 694 C C . GLU A 1 88 ? -24.978 6.781 21.022 1.00 84.25 88 GLU A C 1
ATOM 696 O O . GLU A 1 88 ? -24.311 7.654 20.469 1.00 84.25 88 GLU A O 1
ATOM 701 N N . ASP A 1 89 ? -25.539 5.772 20.350 1.00 85.56 89 ASP A N 1
ATOM 702 C CA . ASP A 1 89 ? -25.426 5.505 18.903 1.00 85.56 89 ASP A CA 1
ATOM 703 C C . ASP A 1 89 ? -24.044 5.070 18.384 1.00 85.56 89 ASP A C 1
ATOM 705 O O . ASP A 1 89 ? -23.866 4.874 17.179 1.00 85.56 89 ASP A O 1
ATOM 709 N N . TYR A 1 90 ? -23.059 4.863 19.262 1.00 87.56 90 TYR A N 1
ATOM 710 C CA . TYR A 1 90 ? -21.755 4.336 18.861 1.00 87.56 90 TYR A CA 1
ATOM 711 C C .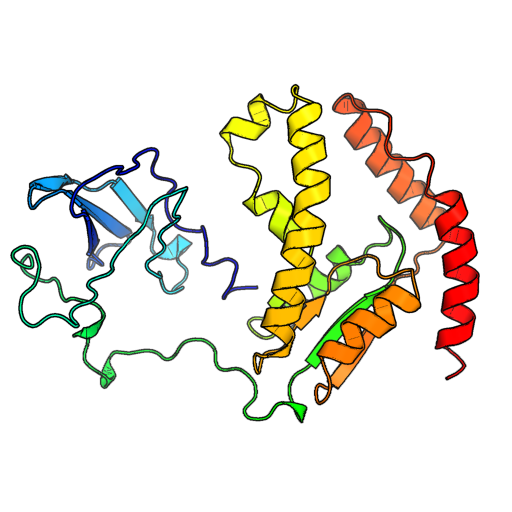 TYR A 1 90 ? -21.603 2.860 19.203 1.00 87.56 90 TYR A C 1
ATOM 713 O O . TYR A 1 90 ? -22.029 2.369 20.247 1.00 87.56 90 TYR A O 1
ATOM 721 N N . THR A 1 91 ? -20.892 2.149 18.331 1.00 90.00 91 THR A N 1
ATOM 722 C CA . THR A 1 91 ? -20.440 0.784 18.585 1.00 90.00 91 THR A CA 1
ATOM 723 C C . THR A 1 91 ? -18.945 0.669 18.333 1.00 90.00 91 THR A C 1
ATOM 725 O O . THR A 1 91 ? -18.377 1.329 17.459 1.00 90.00 91 THR A O 1
ATOM 728 N N . LEU A 1 92 ? -18.280 -0.175 19.116 1.00 89.88 92 LEU A N 1
ATOM 729 C CA . LEU A 1 92 ? -16.875 -0.484 18.892 1.00 89.88 92 LEU A CA 1
ATOM 730 C C . LEU A 1 92 ? -16.742 -1.385 17.658 1.00 89.88 92 LEU A C 1
ATOM 732 O O . LEU A 1 92 ? -17.553 -2.282 17.445 1.00 89.88 92 LEU A O 1
ATOM 736 N N . ILE A 1 93 ? -15.687 -1.184 16.863 1.00 88.06 93 ILE A N 1
ATOM 737 C CA . ILE A 1 93 ? -15.503 -1.861 15.563 1.00 88.06 93 ILE A CA 1
ATOM 738 C C . ILE A 1 93 ? -15.582 -3.395 15.683 1.00 88.06 93 ILE A C 1
ATOM 740 O O . ILE A 1 93 ? -16.137 -4.060 14.811 1.00 88.06 93 ILE A O 1
ATOM 744 N N . GLN A 1 94 ? -15.056 -3.972 16.766 1.00 88.69 94 GLN A N 1
ATOM 745 C CA . GLN A 1 94 ? -15.078 -5.418 17.010 1.00 88.69 94 GLN A CA 1
ATOM 746 C C . GLN A 1 94 ? -16.486 -5.960 17.305 1.00 88.69 94 GLN A C 1
ATOM 748 O O . GLN A 1 94 ? -16.716 -7.155 17.113 1.00 88.69 94 GLN A O 1
ATOM 753 N N . ASN A 1 95 ? -17.407 -5.099 17.741 1.00 90.38 95 ASN A N 1
ATOM 754 C CA . ASN A 1 95 ? -18.763 -5.451 18.162 1.00 90.38 95 ASN A CA 1
ATOM 755 C C . ASN A 1 95 ? -19.803 -5.243 17.052 1.00 90.38 95 ASN A C 1
ATOM 757 O O . ASN A 1 95 ? -20.962 -5.590 17.247 1.00 90.38 95 ASN A O 1
ATOM 761 N N . VAL A 1 96 ? -19.404 -4.719 15.887 1.00 88.88 96 VAL A N 1
ATOM 762 C CA . VAL A 1 96 ? -20.270 -4.649 14.698 1.00 88.88 96 VAL A CA 1
ATOM 763 C C . VAL A 1 96 ? -20.731 -6.069 14.330 1.00 88.88 96 VAL A C 1
ATOM 765 O O . VAL A 1 96 ? -19.860 -6.939 14.228 1.00 88.88 96 VAL A O 1
ATOM 768 N N . PRO A 1 97 ? -22.030 -6.349 14.132 1.00 90.69 97 PRO A N 1
ATOM 769 C CA . PRO A 1 97 ? -22.520 -7.684 13.772 1.00 90.69 97 PRO A CA 1
ATOM 770 C C . PRO A 1 97 ? -21.840 -8.257 12.517 1.00 90.69 97 PRO A C 1
ATOM 772 O O . PRO A 1 97 ? -21.324 -7.512 11.686 1.00 90.69 97 PRO A O 1
ATOM 775 N N . LEU A 1 98 ? -21.754 -9.586 12.384 1.00 87.38 98 LEU A N 1
ATOM 776 C CA . LEU A 1 98 ? -21.020 -10.213 11.268 1.00 87.38 98 LEU A CA 1
ATOM 777 C C . LEU A 1 98 ? -21.696 -9.952 9.916 1.00 87.38 98 LEU A C 1
ATOM 779 O O . LEU A 1 98 ? -21.006 -9.813 8.908 1.00 87.38 98 LEU A O 1
ATOM 783 N N . GLU A 1 99 ? -23.019 -9.877 9.922 1.00 92.25 99 GLU A N 1
ATOM 784 C CA . GLU A 1 99 ? -23.902 -9.564 8.804 1.00 92.25 99 GLU A CA 1
ATOM 785 C C . GLU A 1 99 ? -23.653 -8.165 8.219 1.00 92.25 99 GLU A C 1
ATOM 787 O O . GLU A 1 99 ? -23.725 -7.998 7.003 1.00 92.25 99 GLU A O 1
ATOM 792 N N . ASP A 1 100 ? -23.235 -7.206 9.049 1.00 88.00 100 ASP A N 1
ATOM 793 C CA . ASP A 1 100 ? -22.941 -5.828 8.636 1.00 88.00 100 ASP A CA 1
ATOM 794 C C . ASP A 1 100 ? -21.474 -5.634 8.214 1.00 88.00 100 ASP A C 1
ATOM 796 O O . ASP A 1 100 ? -21.061 -4.564 7.753 1.00 88.00 100 ASP A O 1
ATOM 800 N N . ARG A 1 101 ? -20.631 -6.665 8.368 1.00 85.56 101 ARG A N 1
ATOM 801 C CA . ARG A 1 101 ? -19.209 -6.583 8.013 1.00 85.56 101 ARG A CA 1
ATOM 802 C C . ARG A 1 101 ? -19.001 -6.878 6.538 1.00 85.56 101 ARG A C 1
ATOM 804 O O . ARG A 1 101 ? -19.071 -8.017 6.078 1.00 85.56 101 ARG A O 1
ATOM 811 N N . VAL A 1 102 ? -18.546 -5.865 5.811 1.00 81.44 102 VAL A N 1
ATOM 812 C CA . VAL A 1 102 ? -18.073 -6.045 4.438 1.00 81.44 102 VAL A CA 1
ATOM 813 C C . VAL A 1 102 ? -16.622 -6.523 4.441 1.00 81.44 102 VAL A C 1
ATOM 815 O O . VAL A 1 102 ? -15.718 -5.897 5.002 1.00 81.44 102 VAL A O 1
ATOM 818 N N . ARG A 1 103 ? -16.363 -7.654 3.779 1.00 78.81 103 ARG A N 1
ATOM 819 C CA . ARG A 1 103 ? -14.998 -8.165 3.633 1.00 78.81 103 ARG A CA 1
ATOM 820 C C . ARG A 1 103 ? -14.207 -7.267 2.683 1.00 78.81 103 ARG A C 1
ATOM 822 O O . ARG A 1 103 ? -14.586 -7.086 1.532 1.00 78.81 103 ARG A O 1
ATOM 829 N N . GLY A 1 104 ? -13.059 -6.779 3.152 1.00 75.69 104 GLY A N 1
ATOM 830 C CA . GLY A 1 104 ? -12.137 -6.011 2.317 1.00 75.69 104 GLY A CA 1
ATOM 831 C C . GLY A 1 104 ? -11.638 -6.797 1.092 1.00 75.69 104 GLY A C 1
ATOM 832 O O . GLY A 1 104 ? -11.778 -8.027 1.044 1.00 75.69 104 GLY A O 1
ATOM 833 N N . PRO A 1 105 ? -10.999 -6.112 0.122 1.00 75.06 105 PRO A N 1
ATOM 834 C CA . PRO A 1 105 ? -10.613 -6.696 -1.159 1.00 75.06 105 PRO A CA 1
ATOM 835 C C . PRO A 1 105 ? -9.884 -8.026 -0.986 1.00 75.06 105 PRO A C 1
ATOM 837 O O . PRO A 1 105 ? -8.804 -8.080 -0.382 1.00 75.06 105 PRO A O 1
ATOM 840 N N . LYS A 1 106 ? -10.477 -9.110 -1.496 1.00 79.62 106 LYS A N 1
ATOM 841 C CA . LYS A 1 106 ? -9.855 -10.435 -1.510 1.00 79.62 106 LYS A CA 1
ATOM 842 C C . LYS A 1 106 ? -8.843 -10.490 -2.647 1.00 79.62 106 LYS A C 1
ATOM 844 O O . LYS A 1 106 ? -9.008 -9.883 -3.695 1.00 79.62 106 LYS A O 1
ATOM 849 N N . GLY A 1 107 ? -7.757 -11.196 -2.396 1.00 85.31 107 GLY A N 1
ATOM 850 C CA . GLY A 1 107 ? -6.804 -11.547 -3.437 1.00 85.31 107 GLY A CA 1
ATOM 851 C C . GLY A 1 107 ? -7.117 -12.930 -3.970 1.00 85.31 107 GLY A C 1
ATOM 852 O O . GLY A 1 107 ? -8.070 -13.551 -3.496 1.00 85.31 107 GLY A O 1
ATOM 853 N N . PRO A 1 108 ? -6.284 -13.420 -4.893 1.00 91.50 108 PRO A N 1
ATOM 854 C CA . PRO A 1 108 ? -6.415 -14.774 -5.401 1.00 91.50 108 PRO A CA 1
ATOM 855 C C . PRO A 1 108 ? -6.356 -15.815 -4.274 1.00 91.50 108 PRO A C 1
ATOM 857 O O . PRO A 1 108 ? -5.689 -15.605 -3.251 1.00 91.50 108 PRO A O 1
ATOM 860 N N . GLU A 1 109 ? -7.072 -16.925 -4.450 1.00 91.75 109 GLU A N 1
ATOM 861 C CA . GLU A 1 109 ? -7.154 -17.994 -3.448 1.00 91.75 109 GLU A CA 1
ATOM 862 C C . GLU A 1 109 ? -5.827 -18.729 -3.299 1.00 91.75 109 GLU A C 1
ATOM 864 O O . GLU A 1 109 ? -5.383 -19.022 -2.181 1.00 91.75 109 GLU A O 1
ATOM 869 N N . GLU A 1 110 ? -5.141 -18.950 -4.417 1.00 94.75 110 GLU A N 1
ATOM 870 C CA . GLU A 1 110 ? -3.847 -19.604 -4.459 1.00 94.75 110 GLU A CA 1
ATOM 871 C C . GLU A 1 110 ? -2.725 -18.654 -4.876 1.00 94.75 110 GLU A C 1
ATOM 873 O O . GLU A 1 110 ? -2.915 -17.599 -5.482 1.00 94.75 110 GLU A O 1
ATOM 878 N N . LYS A 1 111 ? -1.495 -19.040 -4.526 1.00 93.81 111 LYS A N 1
ATOM 879 C CA . LYS A 1 111 ? -0.302 -18.255 -4.859 1.00 93.81 111 LYS A CA 1
ATOM 880 C C . LYS A 1 111 ? -0.032 -18.250 -6.371 1.00 93.81 111 LYS A C 1
ATOM 882 O O . LYS A 1 111 ? 0.377 -17.217 -6.888 1.00 93.81 111 LYS A O 1
ATOM 887 N N . LYS A 1 112 ? -0.327 -19.364 -7.061 1.00 96.50 112 LYS A N 1
ATOM 888 C CA . LYS A 1 112 ? -0.142 -19.545 -8.515 1.00 96.50 112 LYS A CA 1
ATOM 889 C C . LYS A 1 112 ? -0.994 -18.603 -9.365 1.00 96.50 112 LYS A C 1
ATOM 891 O O . LYS A 1 112 ? -0.616 -18.298 -10.490 1.00 96.50 112 LYS A O 1
ATOM 896 N N . ASP A 1 113 ? -2.085 -18.102 -8.793 1.00 96.44 113 ASP A N 1
ATOM 897 C CA . ASP A 1 113 ? -2.996 -17.149 -9.431 1.00 96.44 113 ASP A CA 1
ATOM 898 C C . ASP A 1 113 ? -2.626 -15.692 -9.115 1.00 96.44 113 ASP A C 1
ATOM 900 O O . ASP A 1 113 ? -3.226 -14.755 -9.639 1.00 96.44 113 ASP A O 1
ATOM 904 N N . CYS A 1 114 ? -1.637 -15.477 -8.240 1.00 96.75 114 CYS A N 1
ATOM 905 C CA . CYS A 1 114 ? -1.118 -14.150 -7.953 1.00 96.75 114 CYS A CA 1
ATOM 906 C C . CYS A 1 114 ? -0.136 -13.715 -9.038 1.00 96.75 114 CYS A C 1
ATOM 908 O O . CYS A 1 114 ? 0.770 -14.454 -9.421 1.00 96.75 114 CYS A O 1
ATOM 910 N N . GLU A 1 115 ? -0.265 -12.470 -9.474 1.00 97.25 115 GLU A N 1
ATOM 911 C CA . GLU A 1 115 ? 0.581 -11.872 -10.496 1.00 97.25 115 GLU A CA 1
ATOM 912 C C . GLU A 1 115 ? 1.544 -10.850 -9.886 1.00 97.25 115 GLU A C 1
ATOM 914 O O . GLU A 1 115 ? 1.146 -9.981 -9.109 1.00 97.25 115 GLU A O 1
ATOM 919 N N . VAL A 1 116 ? 2.814 -10.909 -10.279 1.00 97.81 116 VAL A N 1
ATOM 920 C CA . VAL A 1 116 ? 3.770 -9.824 -10.064 1.00 97.81 116 VAL A CA 1
ATOM 921 C C . VAL A 1 116 ? 4.252 -9.294 -11.410 1.00 97.81 116 VAL A C 1
ATOM 923 O O . VAL A 1 116 ? 4.827 -10.027 -12.213 1.00 97.81 116 VAL A O 1
ATOM 926 N N . VAL A 1 117 ? 4.031 -8.003 -11.648 1.00 98.06 117 VAL A N 1
ATOM 927 C CA . VAL A 1 117 ? 4.507 -7.291 -12.837 1.00 98.06 117 VAL A CA 1
ATOM 928 C C . VAL A 1 117 ? 5.734 -6.473 -12.465 1.00 98.06 117 VAL A C 1
ATOM 930 O O . VAL A 1 117 ? 5.670 -5.585 -11.615 1.00 98.06 117 VAL A O 1
ATOM 933 N N . MET A 1 118 ? 6.866 -6.748 -13.099 1.00 97.31 118 MET A N 1
ATOM 934 C CA . MET A 1 118 ? 8.089 -5.972 -12.939 1.00 97.31 118 MET A CA 1
ATOM 935 C C . MET A 1 118 ? 8.237 -4.977 -14.086 1.00 97.31 118 MET A C 1
ATOM 937 O O . MET A 1 118 ? 8.400 -5.372 -15.239 1.00 97.31 118 MET A O 1
ATOM 941 N N . MET A 1 119 ? 8.245 -3.684 -13.762 1.00 96.56 119 MET A N 1
ATOM 942 C CA . MET A 1 119 ? 8.534 -2.647 -14.750 1.00 96.56 119 MET A CA 1
ATOM 943 C C . MET A 1 119 ? 10.035 -2.585 -15.022 1.00 96.56 119 MET A C 1
ATOM 945 O O . MET A 1 119 ? 10.825 -2.575 -14.081 1.00 96.56 119 MET A O 1
ATOM 949 N N . ILE A 1 120 ? 10.440 -2.514 -16.287 1.00 94.88 120 ILE A N 1
ATOM 950 C CA . ILE A 1 120 ? 11.843 -2.419 -16.703 1.00 94.88 120 ILE A CA 1
ATOM 951 C C . ILE A 1 120 ? 11.984 -1.256 -17.683 1.00 94.88 120 ILE A C 1
ATOM 953 O O . ILE A 1 120 ? 11.190 -1.102 -18.604 1.00 94.88 120 ILE A O 1
ATOM 957 N N . GLY A 1 121 ? 12.989 -0.410 -17.484 1.00 90.88 121 GLY A N 1
ATOM 958 C CA . GLY A 1 121 ? 13.278 0.697 -18.392 1.00 90.88 121 GLY A CA 1
ATOM 959 C C . GLY A 1 121 ? 13.950 1.871 -17.700 1.00 90.88 121 GLY A C 1
ATOM 960 O O . GLY A 1 121 ? 13.886 2.038 -16.474 1.00 90.88 121 GLY A O 1
ATOM 961 N N . LEU A 1 122 ? 14.556 2.739 -18.498 1.00 89.19 122 LEU A N 1
ATOM 962 C CA . LEU A 1 122 ? 15.331 3.879 -18.019 1.00 89.19 122 LEU A CA 1
ATOM 963 C C . LEU A 1 122 ? 14.481 4.896 -17.231 1.00 89.19 122 LEU A C 1
ATOM 965 O O . LEU A 1 122 ? 13.259 4.988 -17.426 1.00 89.19 122 LEU A O 1
ATOM 969 N N . PRO A 1 123 ? 15.070 5.651 -16.285 1.00 84.44 123 PRO A N 1
ATOM 970 C CA . PRO A 1 123 ? 14.383 6.770 -15.638 1.00 84.44 123 PRO A CA 1
ATOM 971 C C . PRO A 1 123 ? 13.764 7.711 -16.680 1.00 84.44 123 PRO A C 1
ATOM 973 O O . PRO A 1 123 ? 14.428 8.103 -17.618 1.00 84.44 123 PRO A O 1
ATOM 976 N N . GLY A 1 124 ? 12.483 8.070 -16.553 1.00 82.06 124 GLY A N 1
ATOM 977 C CA . GLY A 1 124 ? 11.825 8.936 -17.546 1.00 82.06 124 GLY A CA 1
ATOM 978 C C . GLY A 1 124 ? 11.296 8.238 -18.808 1.00 82.06 124 GLY A C 1
ATOM 979 O O . GLY A 1 124 ? 10.566 8.872 -19.561 1.00 82.06 124 GLY A O 1
ATOM 980 N N . ALA A 1 125 ? 11.526 6.931 -18.984 1.00 88.25 125 ALA A N 1
ATOM 981 C CA . ALA A 1 125 ? 11.039 6.175 -20.146 1.00 88.25 125 ALA A CA 1
ATOM 982 C C . ALA A 1 125 ? 9.500 6.090 -20.276 1.00 88.25 125 ALA A C 1
ATOM 984 O O . ALA A 1 125 ? 8.994 5.806 -21.355 1.00 88.25 125 ALA A O 1
ATOM 985 N N . GLY A 1 126 ? 8.745 6.359 -19.202 1.00 88.44 126 GLY A N 1
ATOM 986 C CA . GLY A 1 126 ? 7.272 6.296 -19.200 1.00 88.44 126 GLY A CA 1
ATOM 987 C C . GLY A 1 126 ? 6.667 5.108 -18.441 1.00 88.44 126 GLY A C 1
ATOM 988 O O . GLY A 1 126 ? 5.471 4.872 -18.540 1.00 88.44 126 GLY A O 1
ATOM 989 N N . LYS A 1 127 ? 7.462 4.377 -17.648 1.00 92.31 127 LYS A N 1
ATOM 990 C CA . LYS A 1 127 ? 6.988 3.237 -16.835 1.00 92.31 127 LYS A CA 1
ATOM 991 C C . LYS A 1 127 ? 5.789 3.579 -15.952 1.00 92.31 127 LYS A C 1
ATOM 993 O O . LYS A 1 127 ? 4.761 2.934 -16.071 1.00 92.31 127 LYS A O 1
ATOM 998 N N . THR A 1 128 ? 5.892 4.623 -15.129 1.00 89.56 128 THR A N 1
ATOM 999 C CA . THR A 1 128 ? 4.794 5.031 -14.241 1.00 89.56 128 THR A CA 1
ATOM 1000 C C . THR A 1 128 ? 3.538 5.407 -15.029 1.00 89.56 128 THR A C 1
ATOM 1002 O O . THR A 1 128 ? 2.442 5.101 -14.586 1.00 89.56 128 THR A O 1
ATOM 1005 N N . THR A 1 129 ? 3.669 5.983 -16.231 1.00 91.75 129 THR A N 1
ATOM 1006 C CA . THR A 1 129 ? 2.521 6.242 -17.118 1.00 91.75 129 THR A CA 1
ATOM 1007 C C . THR A 1 129 ? 1.826 4.944 -17.520 1.00 91.75 129 THR A C 1
ATOM 1009 O O . THR A 1 129 ? 0.605 4.855 -17.425 1.00 91.75 129 THR A O 1
ATOM 1012 N N . TRP A 1 130 ? 2.598 3.925 -17.910 1.00 94.88 130 TRP A N 1
ATOM 1013 C CA . TRP A 1 130 ? 2.058 2.595 -18.192 1.00 94.88 130 TRP A CA 1
ATOM 1014 C C . TRP A 1 130 ? 1.380 1.994 -16.955 1.00 94.88 130 TRP A C 1
ATOM 1016 O O . TRP A 1 130 ? 0.250 1.535 -17.051 1.00 94.88 130 TRP A O 1
ATOM 1026 N N . VAL A 1 131 ? 2.021 2.065 -15.782 1.00 94.94 131 VAL A N 1
ATOM 1027 C CA . VAL A 1 131 ? 1.471 1.535 -14.521 1.00 94.94 131 VAL A CA 1
ATOM 1028 C C . VAL A 1 131 ? 0.149 2.207 -14.161 1.00 94.94 131 VAL A C 1
ATOM 1030 O O . VAL A 1 131 ? -0.801 1.514 -13.807 1.00 94.94 131 VAL A O 1
ATOM 1033 N N . THR A 1 132 ? 0.067 3.536 -14.261 1.00 92.50 132 THR A N 1
ATOM 1034 C CA . THR A 1 132 ? -1.164 4.285 -13.980 1.00 92.50 132 THR A CA 1
ATOM 1035 C C . THR A 1 132 ? -2.281 3.888 -14.937 1.00 92.50 132 THR A C 1
ATOM 1037 O O . THR A 1 132 ? -3.391 3.630 -14.481 1.00 92.50 132 THR A O 1
ATOM 1040 N N . LYS A 1 133 ? -1.986 3.781 -16.239 1.00 95.56 133 LYS A N 1
ATOM 1041 C CA . LYS A 1 133 ? -2.958 3.336 -17.244 1.00 95.56 133 LYS A CA 1
ATOM 1042 C C . LYS A 1 133 ? -3.436 1.907 -16.963 1.00 95.56 133 LYS A C 1
ATOM 1044 O O . LYS A 1 133 ? -4.632 1.685 -16.829 1.00 95.56 133 LYS A O 1
ATOM 1049 N N . HIS A 1 134 ? -2.508 0.972 -16.764 1.00 95.38 134 HIS A N 1
ATOM 1050 C CA . HIS A 1 134 ? -2.819 -0.434 -16.487 1.00 95.38 134 HIS A CA 1
ATOM 1051 C C . HIS A 1 134 ? -3.641 -0.610 -15.206 1.00 95.38 134 HIS A C 1
ATOM 1053 O O . HIS A 1 134 ? -4.543 -1.441 -15.144 1.00 95.38 134 HIS A O 1
ATOM 1059 N N . ALA A 1 135 ? -3.357 0.185 -14.172 1.00 92.25 135 ALA A N 1
ATOM 1060 C CA . ALA A 1 135 ? -4.118 0.173 -12.927 1.00 92.25 135 ALA A CA 1
ATOM 1061 C C . ALA A 1 135 ? -5.516 0.796 -13.066 1.00 92.25 135 ALA A C 1
ATOM 1063 O O . ALA A 1 135 ? -6.423 0.361 -12.361 1.00 92.25 135 ALA A O 1
ATOM 1064 N N . ALA A 1 136 ? -5.692 1.787 -13.945 1.00 91.94 136 ALA A N 1
ATOM 1065 C CA . ALA A 1 136 ? -7.000 2.360 -14.264 1.00 91.94 136 ALA A CA 1
ATOM 1066 C C . ALA A 1 136 ? -7.860 1.390 -15.091 1.00 91.94 136 ALA A C 1
ATOM 1068 O O . ALA A 1 136 ? -9.054 1.276 -14.848 1.00 91.94 136 ALA A O 1
ATOM 1069 N N . GLU A 1 137 ? -7.246 0.637 -16.005 1.00 95.38 137 GLU A N 1
ATOM 1070 C CA . GLU A 1 137 ? -7.903 -0.428 -16.780 1.00 95.38 137 GLU A CA 1
ATOM 1071 C C . GLU A 1 137 ? -8.205 -1.679 -15.936 1.00 95.38 137 GLU A C 1
ATOM 1073 O O . GLU A 1 137 ? -9.024 -2.509 -16.318 1.00 95.38 137 GLU A O 1
ATOM 1078 N N . ASN A 1 138 ? -7.561 -1.819 -14.771 1.00 91.94 138 ASN A N 1
ATOM 1079 C CA . ASN A 1 138 ? -7.772 -2.922 -13.832 1.00 91.94 138 ASN A CA 1
ATOM 1080 C C . ASN A 1 138 ? -8.010 -2.404 -12.394 1.00 91.94 138 ASN A C 1
ATOM 1082 O O . ASN A 1 138 ? -7.161 -2.637 -11.513 1.00 91.94 138 ASN A O 1
ATOM 1086 N N . PRO A 1 139 ? -9.135 -1.709 -12.127 1.00 88.25 139 PRO A N 1
ATOM 1087 C CA . PRO A 1 139 ? -9.433 -1.151 -10.809 1.00 88.25 139 PRO A CA 1
ATOM 1088 C C . PRO A 1 139 ? -9.391 -2.220 -9.708 1.00 88.25 139 PRO A C 1
ATOM 1090 O O . PRO A 1 139 ? -9.758 -3.373 -9.919 1.00 88.25 139 PRO A O 1
ATOM 1093 N N . GLY A 1 140 ? -8.868 -1.867 -8.531 1.00 83.94 140 GLY A N 1
ATOM 1094 C CA . GLY A 1 140 ? -8.764 -2.776 -7.377 1.00 83.94 140 GLY A CA 1
ATOM 1095 C C . GLY A 1 140 ? -7.769 -3.949 -7.497 1.00 83.94 140 GLY A C 1
ATOM 1096 O O . GLY A 1 140 ? -7.306 -4.451 -6.473 1.00 83.94 140 GLY A O 1
ATOM 1097 N N . LYS A 1 141 ? -7.359 -4.358 -8.707 1.00 89.56 141 LYS A N 1
ATOM 1098 C CA . LYS A 1 141 ? -6.583 -5.594 -8.929 1.00 89.56 141 LYS A CA 1
ATOM 1099 C C . LYS A 1 141 ? -5.155 -5.543 -8.386 1.00 89.56 141 LYS A C 1
ATOM 1101 O O . LYS A 1 141 ? -4.708 -6.506 -7.763 1.00 89.56 141 LYS A O 1
ATOM 1106 N N . TYR A 1 142 ? -4.424 -4.456 -8.644 1.00 92.31 142 TYR A N 1
ATOM 1107 C CA . TYR A 1 142 ? -2.980 -4.378 -8.392 1.00 92.31 142 TYR A CA 1
ATOM 1108 C C . TYR A 1 142 ? -2.598 -3.476 -7.212 1.00 92.31 142 TYR A C 1
ATOM 1110 O O . TYR A 1 142 ? -3.098 -2.357 -7.048 1.00 92.31 142 TYR A O 1
ATOM 1118 N N . ASN A 1 143 ? -1.610 -3.942 -6.445 1.00 92.06 143 ASN A N 1
ATOM 1119 C CA . ASN A 1 143 ? -0.906 -3.175 -5.422 1.00 92.06 143 ASN A CA 1
ATOM 1120 C C . ASN A 1 143 ? 0.422 -2.667 -6.000 1.00 92.06 143 ASN A C 1
ATOM 1122 O O . ASN A 1 143 ? 1.317 -3.451 -6.317 1.00 92.06 143 ASN A O 1
ATOM 1126 N N . ILE A 1 144 ? 0.550 -1.352 -6.160 1.00 92.81 144 ILE A N 1
ATOM 1127 C CA . ILE A 1 144 ? 1.722 -0.736 -6.790 1.00 92.81 144 ILE A CA 1
ATOM 1128 C C . ILE A 1 144 ? 2.776 -0.436 -5.725 1.00 92.81 144 ILE A C 1
ATOM 1130 O O . ILE A 1 144 ? 2.504 0.242 -4.735 1.00 92.81 144 ILE A O 1
ATOM 1134 N N . LEU A 1 145 ? 3.988 -0.933 -5.951 1.00 91.88 145 LEU A N 1
ATOM 1135 C CA . LEU A 1 145 ? 5.154 -0.758 -5.098 1.00 91.88 145 LEU A CA 1
ATOM 1136 C C . LEU A 1 145 ? 6.223 0.011 -5.878 1.00 91.88 145 LEU A C 1
ATOM 1138 O O . LEU A 1 145 ? 6.943 -0.558 -6.699 1.00 91.88 145 LEU A O 1
ATOM 1142 N N . GLY A 1 146 ? 6.327 1.312 -5.616 1.00 89.88 146 GLY A N 1
ATOM 1143 C CA . GLY A 1 146 ? 7.298 2.198 -6.252 1.00 89.88 146 GLY A CA 1
ATOM 1144 C C . GLY A 1 146 ? 8.013 3.085 -5.239 1.00 89.88 146 GLY A C 1
ATOM 1145 O O . GLY A 1 146 ? 7.487 3.389 -4.167 1.00 89.88 146 GLY A O 1
ATOM 1146 N N . THR A 1 147 ? 9.231 3.521 -5.573 1.00 81.81 147 THR A N 1
ATOM 1147 C CA . THR A 1 147 ? 10.010 4.403 -4.684 1.00 81.81 147 THR A CA 1
ATOM 1148 C C . THR A 1 147 ? 9.329 5.762 -4.538 1.00 81.81 147 THR A C 1
ATOM 1150 O O . THR A 1 147 ? 9.286 6.293 -3.434 1.00 81.81 147 THR A O 1
ATOM 1153 N N . ASN A 1 148 ? 8.719 6.277 -5.611 1.00 78.06 148 ASN A N 1
ATOM 1154 C CA . ASN A 1 148 ? 7.969 7.536 -5.580 1.00 78.06 148 ASN A CA 1
ATOM 1155 C C . ASN A 1 148 ? 6.788 7.463 -4.607 1.00 78.06 148 ASN A C 1
ATOM 1157 O O . ASN A 1 148 ? 6.632 8.349 -3.782 1.00 78.06 148 ASN A O 1
ATOM 1161 N N . THR A 1 149 ? 6.048 6.349 -4.601 1.00 76.12 149 THR A N 1
ATOM 1162 C CA . THR A 1 149 ? 4.932 6.133 -3.669 1.00 76.12 149 THR A CA 1
ATOM 1163 C C . THR A 1 149 ? 5.368 6.211 -2.206 1.00 76.12 149 THR A C 1
ATOM 1165 O O . THR A 1 149 ? 4.612 6.682 -1.364 1.00 76.12 149 THR A O 1
ATOM 1168 N N . ILE A 1 150 ? 6.578 5.749 -1.878 1.00 76.81 150 ILE A N 1
ATOM 1169 C CA . ILE A 1 150 ? 7.125 5.857 -0.518 1.00 76.81 150 ILE A CA 1
ATOM 1170 C C . ILE A 1 150 ? 7.614 7.277 -0.249 1.00 76.81 150 ILE A C 1
ATOM 1172 O O . ILE A 1 150 ? 7.324 7.816 0.813 1.00 76.81 150 ILE A O 1
ATOM 1176 N N . MET A 1 151 ? 8.322 7.892 -1.199 1.00 73.38 151 MET A N 1
ATOM 1177 C CA . MET A 1 151 ? 8.806 9.270 -1.068 1.00 73.38 151 MET A CA 1
ATOM 1178 C C . MET A 1 151 ? 7.653 10.244 -0.818 1.00 73.38 151 MET A C 1
ATOM 1180 O O . MET A 1 151 ? 7.720 11.020 0.131 1.00 73.38 151 MET A O 1
ATOM 1184 N N . ASP A 1 152 ? 6.570 10.147 -1.588 1.00 70.94 152 ASP A N 1
ATOM 1185 C CA . ASP A 1 152 ? 5.377 10.985 -1.431 1.00 70.94 152 ASP A CA 1
ATOM 1186 C C . ASP A 1 152 ? 4.749 10.834 -0.039 1.00 70.94 152 ASP A C 1
ATOM 1188 O O . ASP A 1 152 ? 4.229 11.796 0.521 1.00 70.94 152 ASP A O 1
ATOM 1192 N N . LYS A 1 153 ? 4.846 9.637 0.552 1.00 67.25 153 LYS A N 1
ATOM 1193 C CA . LYS A 1 153 ? 4.362 9.344 1.909 1.00 67.25 153 LYS A CA 1
ATOM 1194 C C . LYS A 1 153 ? 5.324 9.792 3.008 1.00 67.25 153 LYS A C 1
ATOM 1196 O O . LYS A 1 153 ? 4.882 10.115 4.103 1.00 67.25 153 LYS A O 1
ATOM 1201 N N . MET A 1 154 ? 6.627 9.803 2.736 1.00 66.62 154 MET A N 1
ATOM 1202 C CA . MET A 1 154 ? 7.650 10.288 3.665 1.00 66.62 154 MET A CA 1
ATOM 1203 C C . MET A 1 154 ? 7.729 11.822 3.696 1.00 66.62 154 MET A C 1
ATOM 1205 O O . MET A 1 154 ? 8.167 12.397 4.691 1.00 66.62 154 MET A O 1
ATOM 1209 N N . MET A 1 155 ? 7.313 12.500 2.622 1.00 63.44 155 MET A N 1
ATOM 1210 C CA . MET A 1 155 ? 7.322 13.959 2.529 1.00 63.44 155 MET A CA 1
ATOM 1211 C C . MET A 1 155 ? 6.067 14.578 3.170 1.00 63.44 155 MET A C 1
ATOM 1213 O O . MET A 1 155 ? 5.024 14.729 2.537 1.00 63.44 155 MET A O 1
ATOM 1217 N N . VAL A 1 156 ? 6.176 15.007 4.430 1.00 56.31 156 VAL A N 1
ATOM 1218 C CA . VAL A 1 156 ? 5.122 15.779 5.122 1.00 56.31 156 VAL A CA 1
ATOM 1219 C C . VAL A 1 156 ? 5.043 17.205 4.545 1.00 56.31 156 VAL A C 1
ATOM 1221 O O . VAL A 1 156 ? 6.052 17.765 4.128 1.00 56.31 156 VAL A O 1
ATOM 1224 N N . ALA A 1 157 ? 3.869 17.848 4.522 1.00 48.38 157 ALA A N 1
ATOM 1225 C CA . ALA A 1 157 ? 3.695 19.196 3.950 1.00 48.38 157 ALA A CA 1
ATOM 1226 C C . ALA A 1 157 ? 4.644 20.267 4.548 1.00 48.38 157 ALA A C 1
ATOM 1228 O O . ALA A 1 157 ? 5.084 21.160 3.826 1.00 48.38 157 ALA A O 1
ATOM 1229 N N . GLY A 1 158 ? 5.051 20.131 5.818 1.00 46.91 158 GLY A N 1
ATOM 1230 C CA . GLY A 1 158 ? 6.078 20.981 6.444 1.00 46.91 158 GLY A CA 1
ATOM 1231 C C . GLY A 1 158 ? 7.491 20.809 5.860 1.00 46.91 158 GLY A C 1
ATOM 1232 O O . GLY A 1 158 ? 8.288 21.744 5.885 1.00 46.91 158 GLY A O 1
ATOM 1233 N N . PHE A 1 159 ? 7.788 19.659 5.245 1.00 46.88 159 PHE A N 1
ATOM 1234 C CA . PHE A 1 159 ? 9.059 19.389 4.565 1.00 46.88 159 PHE A CA 1
ATOM 1235 C C . PHE A 1 159 ? 9.164 20.042 3.186 1.00 46.88 159 PHE A C 1
ATOM 1237 O O . PHE A 1 159 ? 10.277 20.294 2.734 1.00 46.88 159 PHE A O 1
ATOM 1244 N N . LYS A 1 160 ? 8.047 20.386 2.525 1.00 46.88 160 LYS A N 1
ATOM 1245 C CA . LYS A 1 160 ? 8.097 21.147 1.261 1.00 46.88 160 LYS A CA 1
ATOM 1246 C C . LYS A 1 160 ? 8.693 22.547 1.468 1.00 46.88 160 LYS A C 1
ATOM 1248 O O . LYS A 1 160 ? 9.429 23.011 0.605 1.00 46.88 160 LYS A O 1
ATOM 1253 N N . LYS A 1 161 ? 8.454 23.170 2.633 1.00 45.75 161 LYS A N 1
ATOM 1254 C CA . LYS A 1 161 ? 9.123 24.417 3.063 1.00 45.75 161 LYS A CA 1
ATOM 1255 C C . LYS A 1 161 ? 10.599 24.206 3.438 1.00 45.75 161 LYS A C 1
ATOM 1257 O O . LYS A 1 161 ? 11.396 25.115 3.254 1.00 45.75 161 LYS A O 1
ATOM 1262 N N . GLN A 1 162 ? 10.977 23.014 3.910 1.00 45.22 162 GLN A N 1
ATOM 1263 C CA . GLN A 1 162 ? 12.363 22.645 4.252 1.00 45.22 162 GLN A CA 1
ATOM 1264 C C . GLN A 1 162 ? 13.145 21.999 3.093 1.00 45.22 162 GLN A C 1
ATOM 1266 O O . GLN A 1 162 ? 14.232 21.478 3.315 1.00 45.22 162 GLN A O 1
ATOM 1271 N N . MET A 1 163 ? 12.653 22.066 1.850 1.00 48.22 163 MET A N 1
ATOM 1272 C CA . MET A 1 163 ? 13.381 21.604 0.652 1.00 48.22 163 MET A CA 1
ATOM 1273 C C . MET A 1 163 ? 14.731 22.319 0.434 1.00 48.22 163 MET A C 1
ATOM 1275 O O . MET A 1 163 ? 15.523 21.876 -0.392 1.00 48.22 163 MET A O 1
ATOM 1279 N N . ALA A 1 164 ? 15.012 23.386 1.190 1.00 51.69 164 ALA A N 1
ATOM 1280 C CA . ALA A 1 164 ? 16.324 24.026 1.270 1.00 51.69 164 ALA A CA 1
ATOM 1281 C C . ALA A 1 164 ? 17.377 23.186 2.037 1.00 51.69 164 ALA A C 1
ATOM 1283 O O . ALA A 1 164 ? 18.576 23.342 1.806 1.00 51.69 164 ALA A O 1
ATOM 1284 N N . ASP A 1 165 ? 16.959 22.266 2.916 1.00 60.06 165 ASP A N 1
ATOM 1285 C CA . ASP A 1 165 ? 17.848 21.391 3.691 1.00 60.06 165 ASP A CA 1
ATOM 1286 C C . ASP A 1 165 ? 18.235 20.147 2.872 1.00 60.06 165 ASP A C 1
ATOM 1288 O O . ASP A 1 165 ? 17.594 19.089 2.887 1.00 60.06 165 ASP A O 1
ATOM 1292 N N . THR A 1 166 ? 19.322 20.302 2.116 1.00 64.44 166 THR A N 1
ATOM 1293 C CA . THR A 1 166 ? 19.852 19.287 1.194 1.00 64.44 166 THR A CA 1
ATOM 1294 C C . THR A 1 166 ? 20.244 17.984 1.918 1.00 64.44 166 THR A C 1
ATOM 1296 O O . THR A 1 166 ? 20.169 16.902 1.331 1.00 64.44 166 THR A O 1
ATOM 1299 N N . GLY A 1 167 ? 20.614 18.048 3.204 1.00 68.00 167 GLY A N 1
ATOM 1300 C CA . GLY A 1 167 ? 21.042 16.885 3.991 1.00 68.00 167 GLY A CA 1
ATOM 1301 C C . GLY A 1 167 ? 19.897 15.921 4.318 1.00 68.00 167 GLY A C 1
ATOM 1302 O O . GLY A 1 167 ? 20.020 14.701 4.143 1.00 68.00 167 GLY A O 1
ATOM 1303 N N . LYS A 1 168 ? 18.740 16.456 4.724 1.00 66.06 168 LYS A N 1
ATOM 1304 C CA . LYS A 1 168 ? 17.545 15.638 4.997 1.00 66.06 168 LYS A CA 1
ATOM 1305 C C . LYS A 1 168 ? 16.973 15.013 3.728 1.00 66.06 168 LYS A C 1
ATOM 1307 O O . LYS A 1 168 ? 16.580 13.845 3.752 1.00 66.06 168 LYS A O 1
ATOM 1312 N N . LEU A 1 169 ? 16.980 15.746 2.612 1.00 66.81 169 LEU A N 1
ATOM 1313 C CA . LEU A 1 169 ? 16.536 15.221 1.320 1.00 66.81 169 LEU A CA 1
ATOM 1314 C C . LEU A 1 169 ? 17.383 14.016 0.880 1.00 66.81 169 LEU A C 1
ATOM 1316 O O . LEU A 1 169 ? 16.829 12.994 0.477 1.00 66.81 169 LEU A O 1
ATOM 1320 N N . ASN A 1 170 ? 18.708 14.094 1.029 1.00 71.06 170 ASN A N 1
ATOM 1321 C CA . ASN A 1 170 ? 19.607 12.981 0.714 1.00 71.06 170 ASN A CA 1
ATOM 1322 C C . ASN A 1 170 ? 19.337 11.748 1.586 1.00 71.06 170 ASN A C 1
ATOM 1324 O O . ASN A 1 170 ? 19.281 10.630 1.073 1.00 71.06 170 ASN A O 1
ATOM 1328 N N . THR A 1 171 ? 19.094 11.944 2.885 1.00 74.06 171 THR A N 1
ATOM 1329 C CA . THR A 1 171 ? 18.728 10.846 3.794 1.00 74.06 171 THR A CA 1
ATOM 1330 C C . THR A 1 171 ? 17.432 10.154 3.352 1.00 74.06 171 THR A C 1
ATOM 1332 O O . THR A 1 171 ? 17.360 8.925 3.337 1.00 74.06 171 THR A O 1
ATOM 1335 N N . LEU A 1 172 ? 16.411 10.915 2.943 1.00 69.12 172 LEU A N 1
ATOM 1336 C CA . LEU A 1 172 ? 15.152 10.354 2.438 1.00 69.12 172 LEU A CA 1
ATOM 1337 C C . LEU A 1 172 ? 15.347 9.578 1.131 1.00 69.12 172 LEU A C 1
ATOM 1339 O O . LEU A 1 172 ? 14.853 8.456 1.004 1.00 69.12 172 LEU A O 1
ATOM 1343 N N . LEU A 1 173 ? 16.117 10.141 0.194 1.00 72.50 173 LEU A N 1
ATOM 1344 C CA . LEU A 1 173 ? 16.442 9.497 -1.081 1.00 72.50 173 LEU A CA 1
ATOM 1345 C C . LEU A 1 173 ? 17.171 8.160 -0.892 1.00 72.50 173 LEU A C 1
ATOM 1347 O O . LEU A 1 173 ? 16.975 7.246 -1.693 1.00 72.50 173 LEU A O 1
ATOM 1351 N N . GLN A 1 174 ? 17.967 8.016 0.171 1.00 78.25 174 GLN A N 1
ATOM 1352 C CA . GLN A 1 174 ? 18.605 6.744 0.518 1.00 78.25 174 GLN A CA 1
ATOM 1353 C C . GLN A 1 174 ? 17.666 5.769 1.241 1.00 78.25 174 GLN A C 1
ATOM 1355 O O . GLN A 1 174 ? 17.711 4.566 0.975 1.00 78.25 174 GLN A O 1
ATOM 1360 N N . ARG A 1 175 ? 16.792 6.261 2.128 1.00 78.75 175 ARG A N 1
ATOM 1361 C CA . ARG A 1 175 ? 15.891 5.410 2.924 1.00 78.75 175 ARG A CA 1
ATOM 1362 C C . ARG A 1 175 ? 14.730 4.836 2.117 1.00 78.75 175 ARG A C 1
ATOM 1364 O O . ARG A 1 175 ? 14.393 3.668 2.300 1.00 78.75 175 ARG A O 1
ATOM 1371 N N . ALA A 1 176 ? 14.124 5.595 1.205 1.00 80.56 176 ALA A N 1
ATOM 1372 C CA . ALA A 1 176 ? 12.941 5.121 0.479 1.00 80.56 176 ALA A CA 1
ATOM 1373 C C . ALA A 1 176 ? 13.180 3.829 -0.337 1.00 80.56 176 ALA A C 1
ATOM 1375 O O . ALA A 1 176 ? 12.344 2.922 -0.261 1.00 80.56 176 ALA A O 1
ATOM 1376 N N . PRO A 1 177 ? 14.308 3.655 -1.059 1.00 82.56 177 PRO A N 1
ATOM 1377 C CA . PRO A 1 177 ? 14.650 2.375 -1.682 1.00 82.56 177 PRO A CA 1
ATOM 1378 C C . PRO A 1 177 ? 14.803 1.214 -0.688 1.00 82.56 177 PRO A C 1
ATOM 1380 O O . PRO A 1 177 ? 14.405 0.092 -1.006 1.00 82.56 177 PRO A O 1
ATOM 1383 N N . GLN A 1 178 ? 15.347 1.464 0.508 1.00 85.06 178 GLN A N 1
ATOM 1384 C CA . GLN A 1 178 ? 15.511 0.445 1.553 1.00 85.06 178 GLN A CA 1
ATOM 1385 C C . GLN A 1 178 ? 14.150 0.001 2.105 1.00 85.06 178 GLN A C 1
ATOM 1387 O O . GLN A 1 178 ? 13.873 -1.198 2.181 1.00 85.06 178 GLN A O 1
ATOM 1392 N N . CYS A 1 179 ? 13.265 0.960 2.402 1.00 83.75 179 CYS A N 1
ATOM 1393 C CA . CYS A 1 179 ? 11.885 0.685 2.804 1.00 83.75 179 CYS A CA 1
ATOM 1394 C C . CYS A 1 179 ? 11.148 -0.130 1.737 1.00 83.75 179 CYS A C 1
ATOM 1396 O O . CYS A 1 179 ? 10.473 -1.107 2.056 1.00 83.75 179 CYS A O 1
ATOM 1398 N N . LEU A 1 180 ? 11.322 0.222 0.459 1.00 87.75 180 LEU A N 1
ATOM 1399 C CA . LEU A 1 180 ? 10.716 -0.523 -0.640 1.00 87.75 180 LEU A CA 1
ATOM 1400 C C . LEU A 1 180 ? 11.190 -1.976 -0.690 1.00 87.75 180 LEU A C 1
ATOM 1402 O O . LEU A 1 180 ? 10.376 -2.861 -0.930 1.00 87.75 180 LEU A O 1
ATOM 1406 N N . GLY A 1 181 ? 12.476 -2.233 -0.434 1.00 89.25 181 GLY A N 1
ATOM 1407 C CA . GLY A 1 181 ? 13.006 -3.594 -0.340 1.00 89.25 181 GLY A CA 1
ATOM 1408 C C . GLY A 1 181 ? 12.243 -4.439 0.682 1.00 89.25 181 GLY A C 1
ATOM 1409 O O . GLY A 1 181 ? 11.778 -5.530 0.354 1.00 89.25 181 GLY A O 1
ATOM 1410 N N . LYS A 1 182 ? 12.011 -3.890 1.879 1.00 89.31 182 LYS A N 1
ATOM 1411 C CA . LYS A 1 182 ? 11.225 -4.558 2.926 1.00 89.31 182 LYS A CA 1
ATOM 1412 C C . LYS A 1 182 ? 9.761 -4.748 2.541 1.00 89.31 182 LYS A C 1
ATOM 1414 O O . LYS A 1 182 ? 9.203 -5.816 2.782 1.00 89.31 182 LYS A O 1
ATOM 1419 N N . PHE A 1 183 ? 9.147 -3.769 1.880 1.00 89.31 183 PHE A N 1
ATOM 1420 C CA . PHE A 1 183 ? 7.783 -3.937 1.375 1.00 89.31 183 PHE A CA 1
ATOM 1421 C C . PHE A 1 183 ? 7.677 -5.028 0.311 1.00 89.31 183 PHE A C 1
ATOM 1423 O O . PHE A 1 183 ? 6.700 -5.770 0.317 1.00 89.31 183 PHE A O 1
ATOM 1430 N N . ILE A 1 184 ? 8.676 -5.172 -0.560 1.00 92.62 184 ILE A N 1
ATOM 1431 C CA . ILE A 1 184 ? 8.719 -6.253 -1.551 1.00 92.62 184 ILE A CA 1
ATOM 1432 C C . ILE A 1 184 ? 8.832 -7.621 -0.859 1.00 92.62 184 ILE A C 1
ATOM 1434 O O . ILE A 1 184 ? 8.107 -8.545 -1.225 1.00 92.62 184 ILE A O 1
ATOM 1438 N N . GLU A 1 185 ? 9.680 -7.750 0.167 1.00 91.88 185 GLU A N 1
ATOM 1439 C CA . GLU A 1 185 ? 9.793 -8.982 0.969 1.00 91.88 185 GLU A CA 1
ATOM 1440 C C . GLU A 1 185 ? 8.456 -9.366 1.628 1.00 91.88 185 GLU A C 1
ATOM 1442 O O . GLU A 1 185 ? 8.070 -10.535 1.622 1.00 91.88 185 GLU A O 1
ATOM 1447 N N . ILE A 1 186 ? 7.724 -8.384 2.166 1.00 91.94 186 ILE A N 1
ATOM 1448 C CA . ILE A 1 186 ? 6.399 -8.599 2.764 1.00 91.94 186 ILE A CA 1
ATOM 1449 C C . ILE A 1 186 ? 5.373 -8.969 1.688 1.00 91.94 186 ILE A C 1
ATOM 1451 O O . ILE A 1 186 ? 4.607 -9.915 1.872 1.00 91.94 186 ILE A O 1
ATOM 1455 N N . ALA A 1 187 ? 5.364 -8.252 0.562 1.00 93.06 187 ALA A N 1
ATOM 1456 C CA . ALA A 1 187 ? 4.444 -8.470 -0.551 1.00 93.06 187 ALA A CA 1
ATOM 1457 C C . ALA A 1 187 ? 4.536 -9.896 -1.104 1.00 93.06 187 ALA A C 1
ATOM 1459 O O . ALA A 1 187 ? 3.513 -10.548 -1.297 1.00 93.06 187 ALA A O 1
ATOM 1460 N N . ALA A 1 188 ? 5.751 -10.427 -1.246 1.00 93.56 188 ALA A N 1
ATOM 1461 C CA . ALA A 1 188 ? 5.996 -11.790 -1.711 1.00 93.56 188 ALA A CA 1
ATOM 1462 C C . ALA A 1 188 ? 5.367 -12.892 -0.828 1.00 93.56 188 ALA A C 1
ATOM 1464 O O . ALA A 1 188 ? 5.180 -14.028 -1.274 1.00 93.56 188 ALA A O 1
ATOM 1465 N N . ARG A 1 189 ? 5.011 -12.567 0.423 1.00 92.25 189 ARG A N 1
ATOM 1466 C CA . ARG A 1 189 ? 4.349 -13.475 1.377 1.00 92.25 189 ARG A CA 1
ATOM 1467 C C . ARG A 1 189 ? 2.824 -13.324 1.397 1.00 92.25 189 ARG A C 1
ATOM 1469 O O . ARG A 1 189 ? 2.158 -14.010 2.169 1.00 92.25 189 ARG A O 1
ATOM 1476 N N . LYS A 1 190 ? 2.251 -12.419 0.600 1.00 92.38 190 LYS A N 1
ATOM 1477 C CA . LYS A 1 190 ? 0.809 -12.134 0.572 1.00 92.38 190 LYS A CA 1
ATOM 1478 C C . LYS A 1 190 ? 0.201 -12.589 -0.752 1.00 92.38 190 LYS A C 1
ATOM 1480 O O . LYS A 1 190 ? 0.732 -12.288 -1.812 1.00 92.38 190 LYS A O 1
ATOM 1485 N N . LYS A 1 191 ? -0.954 -13.259 -0.695 1.00 93.31 191 LYS A N 1
ATOM 1486 C CA . LYS A 1 191 ? -1.721 -13.668 -1.884 1.00 93.31 191 LYS A CA 1
ATOM 1487 C C . LYS A 1 191 ? -2.451 -12.467 -2.502 1.00 93.31 191 LYS A C 1
ATOM 1489 O O . LYS A 1 191 ? -3.609 -12.198 -2.175 1.00 93.31 191 LYS A O 1
ATOM 1494 N N . ARG A 1 192 ? -1.739 -11.654 -3.284 1.00 95.56 192 ARG A N 1
ATOM 1495 C CA . ARG A 1 192 ? -2.227 -10.424 -3.934 1.00 95.56 192 ARG A CA 1
ATOM 1496 C C . ARG A 1 192 ? -1.452 -10.177 -5.227 1.00 95.56 192 ARG A C 1
ATOM 1498 O O . ARG A 1 192 ? -0.339 -10.665 -5.367 1.00 95.56 192 ARG A O 1
ATOM 1505 N N . ASN A 1 193 ? -2.013 -9.373 -6.130 1.00 95.12 193 ASN A N 1
ATOM 1506 C CA . ASN A 1 193 ? -1.296 -8.949 -7.332 1.00 95.12 193 ASN A CA 1
ATOM 1507 C C . ASN A 1 193 ? -0.486 -7.678 -7.061 1.00 95.12 193 ASN A C 1
ATOM 1509 O O . ASN A 1 193 ? -0.968 -6.760 -6.382 1.00 95.12 193 ASN A O 1
ATOM 1513 N N . PHE A 1 194 ? 0.724 -7.609 -7.612 1.00 96.38 194 PHE A N 1
ATOM 1514 C CA . PHE A 1 194 ? 1.674 -6.522 -7.383 1.00 96.38 194 PHE A CA 1
ATOM 1515 C C . PHE A 1 194 ? 2.251 -5.971 -8.683 1.00 96.38 194 PHE A C 1
ATOM 1517 O O . PHE A 1 194 ? 2.492 -6.711 -9.631 1.00 96.38 194 PHE A O 1
ATOM 1524 N N . ILE A 1 195 ? 2.543 -4.671 -8.696 1.00 97.06 195 ILE A N 1
ATOM 1525 C CA . ILE A 1 195 ? 3.352 -4.029 -9.736 1.00 97.06 195 ILE A CA 1
ATOM 1526 C C . ILE A 1 195 ? 4.569 -3.399 -9.065 1.00 97.06 195 ILE A C 1
ATOM 1528 O O . ILE A 1 195 ? 4.421 -2.571 -8.169 1.00 97.06 195 ILE A O 1
ATOM 1532 N N . LEU A 1 196 ? 5.772 -3.774 -9.494 1.00 95.56 196 LEU A N 1
ATOM 1533 C CA . LEU A 1 196 ? 7.029 -3.197 -9.024 1.00 95.56 196 LEU A CA 1
ATOM 1534 C C . LEU A 1 196 ? 7.427 -2.036 -9.946 1.00 95.56 196 LEU A C 1
ATOM 1536 O O . LEU A 1 196 ? 8.142 -2.239 -10.933 1.00 95.56 196 LEU A O 1
ATOM 1540 N N . ASP A 1 197 ? 6.970 -0.822 -9.625 1.00 93.19 197 ASP A N 1
ATOM 1541 C CA . ASP A 1 197 ? 7.254 0.399 -10.395 1.00 93.19 197 ASP A CA 1
ATOM 1542 C C . ASP A 1 197 ? 8.637 0.968 -10.038 1.00 93.19 197 ASP A C 1
ATOM 1544 O O . ASP A 1 197 ? 8.801 1.935 -9.287 1.00 93.19 197 ASP A O 1
ATOM 1548 N N . GLN A 1 198 ? 9.669 0.304 -10.555 1.00 88.12 198 GLN A N 1
ATOM 154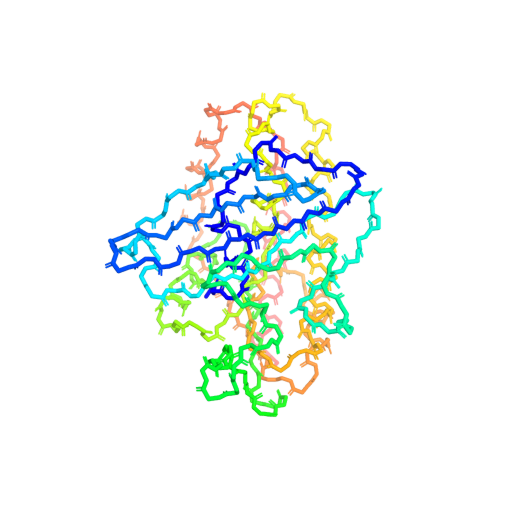9 C CA . GLN A 1 198 ? 11.057 0.757 -10.518 1.00 88.12 198 GLN A CA 1
ATOM 1550 C C . GLN A 1 198 ? 11.698 0.621 -11.904 1.00 88.12 198 GLN A C 1
ATOM 1552 O O . GLN A 1 198 ? 11.085 0.156 -12.855 1.00 88.12 198 GLN A O 1
ATOM 1557 N N . THR A 1 199 ? 12.944 1.071 -12.053 1.00 85.69 199 THR A N 1
ATOM 1558 C CA . THR A 1 199 ? 13.683 0.992 -13.325 1.00 85.69 199 THR A CA 1
ATOM 1559 C C . THR A 1 199 ? 14.139 -0.420 -13.664 1.00 85.69 199 THR A C 1
ATOM 1561 O O . THR A 1 199 ? 14.144 -0.778 -14.835 1.00 85.69 199 THR A O 1
ATOM 1564 N N . ASN A 1 200 ? 14.527 -1.203 -12.651 1.00 87.31 200 ASN A N 1
ATOM 1565 C CA . ASN A 1 200 ? 14.953 -2.602 -12.765 1.00 87.31 200 ASN A CA 1
ATOM 1566 C C . ASN A 1 200 ? 15.899 -2.875 -13.949 1.00 87.31 200 ASN A C 1
ATOM 1568 O O . ASN A 1 200 ? 15.811 -3.919 -14.574 1.00 87.31 200 ASN A O 1
ATOM 1572 N N . VAL A 1 201 ? 16.815 -1.953 -14.256 1.00 87.38 201 VAL A N 1
ATOM 1573 C CA . VAL A 1 201 ? 17.726 -2.069 -15.415 1.00 87.38 201 VAL A CA 1
ATOM 1574 C C . VAL A 1 201 ? 18.843 -3.098 -15.212 1.00 87.38 201 VAL A C 1
ATOM 1576 O O . VAL A 1 201 ? 19.459 -3.535 -16.172 1.00 87.38 201 VAL A O 1
ATOM 1579 N N . SER A 1 202 ? 19.098 -3.508 -13.966 1.00 89.25 202 SER A N 1
ATOM 1580 C CA . SER A 1 202 ? 20.102 -4.520 -13.628 1.00 89.25 202 SER A CA 1
ATOM 1581 C C . SER A 1 202 ? 19.481 -5.915 -13.578 1.00 89.25 202 SER A C 1
ATOM 1583 O O . SER A 1 202 ? 18.602 -6.169 -12.750 1.00 89.25 202 SER A O 1
ATOM 1585 N N . ALA A 1 203 ? 20.011 -6.845 -14.377 1.00 88.62 203 ALA A N 1
ATOM 1586 C CA . ALA A 1 203 ? 19.601 -8.251 -14.374 1.00 88.62 203 ALA A CA 1
ATOM 1587 C C . ALA A 1 203 ? 19.752 -8.915 -12.990 1.00 88.62 203 ALA A C 1
ATOM 1589 O O . ALA A 1 203 ? 18.904 -9.699 -12.566 1.00 88.62 203 ALA A O 1
ATOM 1590 N N . ALA A 1 204 ? 20.792 -8.558 -12.230 1.00 89.62 204 ALA A N 1
ATOM 1591 C CA . ALA A 1 204 ? 20.974 -9.056 -10.867 1.00 89.62 204 ALA A CA 1
ATOM 1592 C C . ALA A 1 204 ? 19.854 -8.573 -9.926 1.00 89.62 204 ALA A C 1
ATOM 1594 O O . ALA A 1 204 ? 19.320 -9.349 -9.132 1.00 89.62 204 ALA A O 1
ATOM 1595 N N . ALA A 1 205 ? 19.452 -7.301 -10.039 1.00 86.81 205 ALA A N 1
ATOM 1596 C CA . ALA A 1 205 ? 18.350 -6.753 -9.250 1.00 86.81 205 ALA A CA 1
ATOM 1597 C C . ALA A 1 205 ? 16.992 -7.361 -9.641 1.00 86.81 205 ALA A C 1
ATOM 1599 O O . ALA A 1 205 ? 16.170 -7.609 -8.757 1.00 86.81 205 ALA A O 1
ATOM 1600 N N . GLN A 1 206 ? 16.776 -7.615 -10.936 1.00 93.38 206 GLN A N 1
ATOM 1601 C CA . GLN A 1 206 ? 15.597 -8.310 -11.456 1.00 93.38 206 GLN A CA 1
ATOM 1602 C C . GLN A 1 206 ? 15.485 -9.715 -10.854 1.00 93.38 206 GLN A C 1
ATOM 1604 O O . GLN A 1 206 ? 14.489 -10.017 -10.196 1.00 93.38 206 GLN A O 1
ATOM 1609 N N . ARG A 1 207 ? 16.539 -10.537 -10.993 1.00 93.44 207 ARG A N 1
ATOM 1610 C CA . ARG A 1 207 ? 16.586 -11.901 -10.440 1.00 93.44 207 ARG A CA 1
ATOM 1611 C C . ARG A 1 207 ? 16.314 -11.909 -8.942 1.00 93.44 207 ARG A C 1
ATOM 1613 O O . ARG A 1 207 ? 15.401 -12.597 -8.498 1.00 93.44 207 ARG A O 1
ATOM 1620 N N . ARG A 1 208 ? 17.020 -11.074 -8.170 1.00 92.88 208 ARG A N 1
ATOM 1621 C CA . ARG A 1 208 ? 16.838 -10.989 -6.711 1.00 92.88 208 ARG A CA 1
ATOM 1622 C C . ARG A 1 208 ? 15.381 -10.734 -6.316 1.00 92.88 208 ARG A C 1
ATOM 1624 O O . ARG A 1 208 ? 14.893 -11.362 -5.385 1.00 92.88 208 ARG A O 1
ATOM 1631 N N . LYS A 1 209 ? 14.682 -9.826 -7.008 1.00 93.88 209 LYS A N 1
ATOM 1632 C CA . LYS A 1 209 ? 13.270 -9.520 -6.718 1.00 93.88 209 LYS A CA 1
ATOM 1633 C C . LYS A 1 209 ? 12.351 -10.650 -7.151 1.00 93.88 209 LYS A C 1
ATOM 1635 O O . LYS A 1 209 ? 11.515 -11.074 -6.365 1.00 93.88 209 LYS A O 1
ATOM 1640 N N . MET A 1 210 ? 12.507 -11.145 -8.376 1.00 95.88 210 MET A N 1
ATOM 1641 C CA . MET A 1 210 ? 11.624 -12.170 -8.935 1.00 95.88 210 MET A CA 1
ATOM 1642 C C . MET A 1 210 ? 11.745 -13.519 -8.217 1.00 95.88 210 MET A C 1
ATOM 1644 O O . MET A 1 210 ? 10.754 -14.242 -8.144 1.00 95.88 210 MET A O 1
ATOM 1648 N N . CYS A 1 211 ? 12.905 -13.844 -7.633 1.00 96.31 211 CYS A N 1
ATOM 1649 C CA . CYS A 1 211 ? 13.06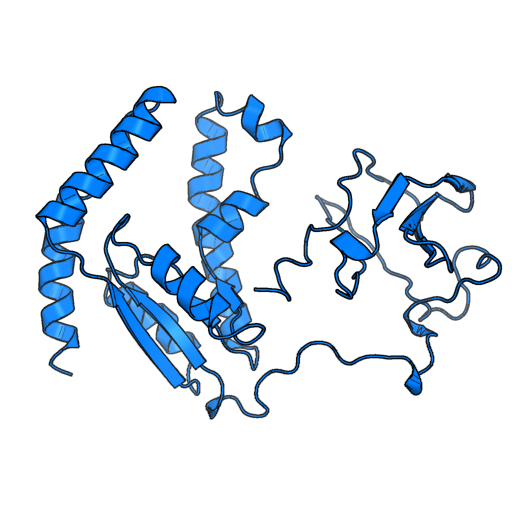8 -15.040 -6.800 1.00 96.31 211 CYS A CA 1
ATOM 1650 C C . CYS A 1 211 ? 12.184 -15.017 -5.541 1.00 96.31 211 CYS A C 1
ATOM 1652 O O . CYS A 1 211 ? 11.712 -16.068 -5.119 1.00 96.31 211 CYS A O 1
ATOM 1654 N N . LEU A 1 212 ? 11.902 -13.841 -4.963 1.00 96.94 212 LEU A N 1
ATOM 1655 C CA . LEU A 1 212 ? 11.024 -13.730 -3.787 1.00 96.94 212 LEU A CA 1
ATOM 1656 C C . LEU A 1 212 ? 9.586 -14.161 -4.110 1.00 96.94 212 LEU A C 1
ATOM 1658 O O . LEU A 1 212 ? 8.904 -14.751 -3.276 1.00 96.94 212 LEU A O 1
ATOM 1662 N N . PHE A 1 213 ? 9.141 -13.915 -5.341 1.00 97.00 213 PHE A N 1
ATOM 1663 C CA . PHE A 1 213 ? 7.801 -14.246 -5.822 1.00 97.00 213 PHE A CA 1
ATOM 1664 C C . PHE A 1 213 ? 7.722 -15.661 -6.416 1.00 97.00 213 PHE A C 1
ATOM 1666 O O . PHE A 1 213 ? 6.972 -15.909 -7.358 1.00 97.00 213 PHE A O 1
ATOM 1673 N N . ALA A 1 214 ? 8.487 -16.613 -5.876 1.00 95.81 214 ALA A N 1
ATOM 1674 C CA . ALA A 1 214 ? 8.360 -18.018 -6.251 1.00 95.81 214 ALA A CA 1
ATOM 1675 C C . ALA A 1 214 ? 6.907 -18.495 -6.071 1.00 95.81 214 ALA A C 1
ATOM 1677 O O . ALA A 1 214 ? 6.299 -18.288 -5.014 1.00 95.81 214 ALA A O 1
ATOM 1678 N N . GLY A 1 215 ? 6.353 -19.112 -7.114 1.00 95.38 215 GLY A N 1
ATOM 1679 C CA . GLY A 1 215 ? 4.960 -19.556 -7.160 1.00 95.38 215 GLY A CA 1
ATOM 1680 C C . GLY A 1 215 ? 3.944 -18.489 -7.571 1.00 95.38 215 GLY A C 1
ATOM 1681 O O . GLY A 1 215 ? 2.769 -18.803 -7.551 1.00 95.38 215 GLY A O 1
ATOM 1682 N N . PHE A 1 216 ? 4.356 -17.267 -7.926 1.00 98.06 216 PHE A N 1
ATOM 1683 C CA . PHE A 1 216 ? 3.501 -16.288 -8.615 1.00 98.06 216 PHE A CA 1
ATOM 1684 C C . PHE A 1 216 ? 3.655 -16.418 -10.137 1.00 98.06 216 PHE A C 1
ATOM 1686 O O . PHE A 1 216 ? 4.702 -16.852 -10.630 1.00 98.06 216 PHE A O 1
ATOM 1693 N N . GLN A 1 217 ? 2.681 -15.902 -10.886 1.00 97.62 217 GLN A N 1
ATOM 1694 C CA . GLN A 1 217 ? 2.878 -15.519 -12.283 1.00 97.62 217 GLN A CA 1
ATOM 1695 C C . GLN A 1 217 ? 3.780 -14.283 -12.339 1.00 97.62 217 GLN A C 1
ATOM 1697 O O . GLN A 1 217 ? 3.423 -13.208 -11.854 1.00 97.62 217 GLN A O 1
ATOM 1702 N N . ARG A 1 218 ? 4.975 -14.433 -12.912 1.00 97.56 218 ARG A N 1
ATOM 1703 C CA . ARG A 1 218 ? 5.978 -13.365 -13.007 1.00 97.56 218 ARG A CA 1
ATOM 1704 C C . ARG A 1 218 ? 5.950 -12.788 -14.415 1.00 97.56 218 ARG A C 1
ATOM 1706 O O . ARG A 1 218 ? 6.276 -13.490 -15.364 1.00 97.56 218 ARG A O 1
ATOM 1713 N N . LYS A 1 219 ? 5.563 -11.519 -14.544 1.00 97.12 219 LYS A N 1
ATOM 1714 C CA . LYS A 1 219 ? 5.500 -10.795 -15.819 1.00 97.12 219 LYS A CA 1
ATOM 1715 C C . LYS A 1 219 ? 6.504 -9.649 -15.813 1.00 97.12 219 LYS A C 1
ATOM 1717 O O . LYS A 1 219 ? 6.694 -8.988 -14.792 1.00 97.12 219 LYS A O 1
ATOM 1722 N N . ALA A 1 220 ? 7.135 -9.397 -16.952 1.00 96.25 220 ALA A N 1
ATOM 1723 C CA . ALA A 1 220 ? 8.015 -8.252 -17.150 1.00 96.25 220 ALA A CA 1
ATOM 1724 C C . ALA A 1 220 ? 7.413 -7.330 -18.210 1.00 96.25 220 ALA A C 1
ATOM 1726 O O . ALA A 1 220 ? 6.992 -7.792 -19.266 1.00 96.25 220 ALA A O 1
ATOM 1727 N N . VAL A 1 221 ? 7.383 -6.029 -17.927 1.00 96.88 221 VAL A N 1
ATOM 1728 C CA . VAL A 1 221 ? 6.958 -5.009 -18.891 1.00 96.88 221 VAL A CA 1
ATOM 1729 C C . VAL A 1 221 ? 8.132 -4.080 -19.140 1.00 96.88 221 VAL A C 1
ATOM 1731 O O . VAL A 1 221 ? 8.567 -3.350 -18.244 1.00 96.88 221 VAL A O 1
ATOM 1734 N N . VAL A 1 222 ? 8.652 -4.123 -20.364 1.00 95.31 222 VAL A N 1
ATOM 1735 C CA . VAL A 1 222 ? 9.796 -3.318 -20.795 1.00 95.31 222 VAL A CA 1
ATOM 1736 C C . VAL A 1 222 ? 9.286 -2.074 -21.510 1.00 95.31 222 VAL A C 1
ATOM 1738 O O . VAL A 1 222 ? 8.584 -2.165 -22.512 1.00 95.31 222 VAL A O 1
ATOM 1741 N N . VAL A 1 223 ? 9.645 -0.899 -20.998 1.00 93.38 223 VAL A N 1
ATOM 1742 C CA . VAL A 1 223 ? 9.296 0.385 -21.609 1.00 93.38 223 VAL A CA 1
ATOM 1743 C C . VAL A 1 223 ? 10.541 0.990 -22.246 1.00 93.38 223 VAL A C 1
ATOM 1745 O O . VAL A 1 223 ? 11.428 1.479 -21.542 1.00 93.38 223 VAL A O 1
ATOM 1748 N N . CYS A 1 224 ? 10.568 0.971 -23.579 1.00 91.88 224 CYS A N 1
ATOM 1749 C CA . CYS A 1 224 ? 11.623 1.531 -24.416 1.00 91.88 224 CYS A CA 1
ATOM 1750 C C . CYS A 1 224 ? 11.033 2.553 -25.402 1.00 91.88 224 CYS A C 1
ATOM 1752 O O . CYS A 1 224 ? 10.560 2.161 -26.468 1.00 91.88 224 CYS A O 1
ATOM 1754 N N . PRO A 1 225 ? 10.999 3.854 -25.069 1.00 88.50 225 PRO A N 1
ATOM 1755 C CA . PRO A 1 225 ? 10.686 4.883 -26.059 1.00 88.50 225 PRO A CA 1
ATOM 1756 C C . PRO A 1 225 ? 11.796 4.977 -27.116 1.00 88.50 225 PRO A C 1
ATOM 1758 O O . PRO A 1 225 ? 12.909 4.502 -26.893 1.00 88.50 225 PRO A O 1
ATOM 1761 N N . LYS A 1 226 ? 11.510 5.643 -28.240 1.00 88.69 226 LYS A N 1
ATOM 1762 C CA . LYS A 1 226 ? 12.550 6.039 -29.199 1.00 88.69 226 LYS A CA 1
ATOM 1763 C C . LYS A 1 226 ? 13.539 6.996 -28.524 1.00 88.69 226 LYS A C 1
ATOM 1765 O O . LYS A 1 226 ? 13.147 7.776 -27.652 1.00 88.69 226 LYS A O 1
ATOM 1770 N N . ASP A 1 227 ? 14.799 6.973 -28.951 1.00 85.38 227 ASP A N 1
ATOM 1771 C CA . ASP A 1 227 ? 15.859 7.796 -28.354 1.00 85.38 227 ASP A CA 1
ATOM 1772 C C . ASP A 1 227 ? 15.542 9.291 -28.385 1.00 85.38 227 ASP A C 1
ATOM 1774 O O . ASP A 1 227 ? 15.754 9.986 -27.393 1.00 85.38 227 ASP A O 1
ATOM 1778 N N . GLU A 1 228 ? 14.981 9.780 -29.489 1.00 86.12 228 GLU A N 1
ATOM 1779 C CA . GLU A 1 228 ? 14.604 11.189 -29.621 1.00 86.12 228 GLU A CA 1
ATOM 1780 C C . GLU A 1 228 ? 13.503 11.577 -28.626 1.00 86.12 228 GLU A C 1
ATOM 1782 O O . GLU A 1 228 ? 13.646 12.559 -27.893 1.00 86.12 228 GLU A O 1
ATOM 1787 N N . ASP A 1 229 ? 12.468 10.745 -28.479 1.00 84.50 229 ASP A N 1
ATOM 1788 C CA . ASP A 1 229 ? 11.417 10.955 -27.477 1.00 84.50 229 ASP A CA 1
ATOM 1789 C C . ASP A 1 229 ? 11.986 10.919 -26.052 1.00 84.50 229 ASP A C 1
ATOM 1791 O O . ASP A 1 229 ? 11.575 11.689 -25.179 1.00 84.50 229 ASP A O 1
ATOM 1795 N N . TYR A 1 230 ? 12.940 10.022 -25.793 1.00 84.06 230 TYR A N 1
ATOM 1796 C CA . TYR A 1 230 ? 13.597 9.908 -24.497 1.00 84.06 230 TYR A CA 1
ATOM 1797 C C . TYR A 1 230 ? 14.430 11.150 -24.164 1.00 84.06 230 TYR A C 1
ATOM 1799 O O . TYR A 1 230 ? 14.305 11.695 -23.060 1.00 84.06 230 TYR A O 1
ATOM 1807 N N . LYS A 1 231 ? 15.244 11.629 -25.113 1.00 82.69 231 LYS A N 1
ATOM 1808 C CA . LYS A 1 231 ? 16.053 12.848 -24.971 1.00 82.69 231 LYS A CA 1
ATOM 1809 C C . LYS A 1 231 ? 15.161 14.058 -24.711 1.00 82.69 231 LYS A C 1
ATOM 1811 O O . LYS A 1 231 ? 15.372 14.748 -23.713 1.00 82.69 231 LYS A O 1
ATOM 1816 N N . GLN A 1 232 ? 14.111 14.245 -25.513 1.00 82.50 232 GLN A N 1
ATOM 1817 C CA . GLN A 1 232 ? 13.150 15.339 -25.340 1.00 82.50 232 GLN A CA 1
ATOM 1818 C C . GLN A 1 232 ? 12.463 15.293 -23.968 1.00 82.50 232 GLN A C 1
ATOM 1820 O O . GLN A 1 232 ? 12.364 16.308 -23.277 1.00 82.50 232 GLN A O 1
ATOM 1825 N N . ARG A 1 233 ? 12.012 14.112 -23.517 1.00 79.94 233 ARG A N 1
ATOM 1826 C CA . ARG A 1 233 ? 11.385 13.948 -22.189 1.00 79.94 233 ARG A CA 1
ATOM 1827 C C . ARG A 1 233 ? 12.358 14.232 -21.048 1.00 79.94 233 ARG A C 1
ATOM 1829 O O . ARG A 1 233 ? 11.956 14.787 -20.024 1.00 79.94 233 ARG A O 1
ATOM 1836 N N . THR A 1 234 ? 13.620 13.849 -21.212 1.00 76.81 234 THR A N 1
ATOM 1837 C CA . THR A 1 234 ? 14.673 14.079 -20.216 1.00 76.81 234 THR A CA 1
ATOM 1838 C C . THR A 1 234 ? 15.025 15.563 -20.128 1.00 76.81 234 THR A C 1
ATOM 1840 O O . THR A 1 234 ? 15.110 16.093 -19.021 1.00 76.81 234 THR A O 1
ATOM 1843 N N . GLN A 1 235 ? 15.131 16.249 -21.270 1.00 75.56 235 GLN A N 1
ATOM 1844 C CA . GLN A 1 235 ? 15.343 17.698 -21.351 1.00 75.56 235 GLN A CA 1
ATOM 1845 C C . GLN A 1 235 ? 14.185 18.472 -20.712 1.00 75.56 235 GLN A C 1
ATOM 1847 O O . GLN A 1 235 ? 14.424 19.209 -19.759 1.00 75.56 235 GLN A O 1
ATOM 1852 N N . LYS A 1 236 ? 12.929 18.194 -21.096 1.00 75.12 236 LYS A N 1
ATOM 1853 C CA . LYS A 1 236 ? 11.741 18.820 -20.479 1.00 75.12 236 LYS A CA 1
ATOM 1854 C C . LYS A 1 236 ? 11.680 18.608 -18.963 1.00 75.12 236 LYS A C 1
ATOM 1856 O O . LYS A 1 236 ? 11.320 19.512 -18.212 1.00 75.12 236 LYS A O 1
ATOM 1861 N N . LYS A 1 237 ? 12.043 17.414 -18.472 1.00 68.56 237 LYS A N 1
ATOM 1862 C CA . LYS A 1 237 ? 12.124 17.156 -17.023 1.00 68.56 237 LYS A CA 1
ATOM 1863 C C . LYS A 1 237 ? 13.241 17.942 -16.348 1.00 68.56 237 LYS A C 1
ATOM 1865 O O . LYS A 1 237 ? 13.028 18.415 -15.236 1.00 68.56 237 LYS A O 1
ATOM 1870 N N . ALA A 1 238 ? 14.406 18.060 -16.980 1.00 63.50 238 ALA A N 1
ATOM 1871 C CA . ALA A 1 238 ? 15.521 18.839 -16.458 1.00 63.50 238 ALA A CA 1
ATOM 1872 C C . ALA A 1 238 ? 15.205 20.343 -16.441 1.00 63.50 238 ALA A C 1
ATOM 1874 O O . ALA A 1 238 ? 15.513 21.003 -15.456 1.00 63.50 238 ALA A O 1
ATOM 1875 N N . GLU A 1 239 ? 14.532 20.872 -17.463 1.00 57.31 239 GLU A N 1
ATOM 1876 C CA . GLU A 1 239 ? 14.067 22.265 -17.547 1.00 57.31 239 GLU A CA 1
ATOM 1877 C C . GLU A 1 239 ? 13.035 22.587 -16.458 1.00 57.31 239 GLU A C 1
ATOM 1879 O O . GLU A 1 239 ? 13.221 23.532 -15.690 1.00 57.31 239 GLU A O 1
ATOM 1884 N N . ASN A 1 240 ? 12.033 21.719 -16.275 1.00 53.50 240 ASN A N 1
ATOM 1885 C CA . ASN A 1 240 ? 11.056 21.835 -15.186 1.00 53.50 240 ASN A CA 1
ATOM 1886 C C . ASN A 1 240 ? 11.692 21.735 -13.783 1.00 53.50 240 ASN A C 1
ATOM 1888 O O . ASN A 1 240 ? 11.128 22.234 -12.808 1.00 53.50 240 ASN A O 1
ATOM 1892 N N . PHE A 1 241 ? 12.858 21.087 -13.657 1.00 42.59 241 PHE A N 1
ATOM 1893 C CA . PHE A 1 241 ? 13.636 21.022 -12.412 1.00 42.59 241 PHE A CA 1
ATOM 1894 C C . PHE A 1 241 ? 14.603 22.203 -12.242 1.00 42.59 241 PHE A C 1
ATOM 1896 O O . PHE A 1 241 ? 14.870 22.612 -11.113 1.00 42.59 241 PHE A O 1
ATOM 1903 N N . ARG A 1 242 ? 15.118 22.779 -13.336 1.00 38.03 242 ARG A N 1
ATOM 1904 C CA . ARG A 1 242 ? 15.993 23.964 -13.323 1.00 38.03 242 ARG A CA 1
ATOM 1905 C C . ARG A 1 242 ? 15.267 25.210 -12.819 1.00 38.03 242 ARG A C 1
ATOM 1907 O O . ARG A 1 242 ? 15.886 25.992 -12.108 1.00 38.03 242 ARG A O 1
ATOM 1914 N N . GLY A 1 243 ? 13.953 25.315 -13.026 1.00 36.59 243 GLY A N 1
ATOM 1915 C CA . GLY A 1 243 ? 13.106 26.307 -12.343 1.00 36.59 243 GLY A CA 1
ATOM 1916 C C . GLY A 1 243 ? 12.982 26.120 -10.817 1.00 36.59 243 GLY A C 1
ATOM 1917 O O . GLY A 1 243 ? 12.371 26.946 -10.150 1.00 36.59 243 GLY A O 1
ATOM 1918 N N . ARG A 1 244 ? 13.545 25.040 -10.246 1.00 39.50 244 ARG A N 1
ATOM 1919 C CA . ARG A 1 244 ? 13.525 24.701 -8.806 1.00 39.50 244 ARG A CA 1
ATOM 1920 C C . ARG A 1 244 ? 14.916 24.482 -8.190 1.00 39.50 244 ARG A C 1
ATOM 1922 O O . ARG A 1 244 ? 15.011 23.955 -7.087 1.00 39.50 244 ARG A O 1
ATOM 1929 N N . GLY A 1 245 ? 15.988 24.896 -8.871 1.00 35.97 245 GLY A N 1
ATOM 1930 C CA . GLY A 1 245 ? 17.308 25.077 -8.258 1.00 35.97 245 GLY A CA 1
ATOM 1931 C C . GLY A 1 245 ? 17.959 23.830 -7.641 1.00 35.97 245 GLY A C 1
ATOM 1932 O O . GLY A 1 245 ? 18.319 23.858 -6.470 1.00 35.97 245 GLY A O 1
ATOM 1933 N N . ASN A 1 246 ? 18.179 22.741 -8.394 1.00 36.84 246 ASN A N 1
ATOM 1934 C CA . ASN A 1 246 ? 19.213 21.769 -7.996 1.00 36.84 246 ASN A CA 1
ATOM 1935 C C . ASN A 1 246 ? 19.762 20.943 -9.176 1.00 36.84 246 ASN A C 1
ATOM 1937 O O . ASN A 1 246 ? 19.005 20.331 -9.926 1.00 36.84 246 ASN A O 1
ATOM 1941 N N . ASN A 1 247 ? 21.092 20.916 -9.345 1.00 40.47 247 ASN A N 1
ATOM 1942 C CA . ASN A 1 247 ? 21.758 20.603 -10.623 1.00 40.47 247 ASN A CA 1
ATOM 1943 C C . ASN A 1 247 ? 22.744 19.408 -10.563 1.00 40.47 247 ASN A C 1
ATOM 1945 O O . ASN A 1 247 ? 23.776 19.428 -11.227 1.00 40.47 247 ASN A O 1
ATOM 1949 N N . ARG A 1 248 ? 22.490 18.366 -9.751 1.00 37.94 248 ARG A N 1
ATOM 1950 C CA . ARG A 1 248 ? 23.488 17.285 -9.516 1.00 37.94 248 ARG A CA 1
ATOM 1951 C C . ARG A 1 248 ? 23.057 15.841 -9.830 1.00 37.94 248 ARG A C 1
ATOM 1953 O O . ARG A 1 248 ? 23.847 14.928 -9.629 1.00 37.94 248 ARG A O 1
ATOM 1960 N N . GLY A 1 249 ? 21.862 15.600 -10.378 1.00 35.88 249 GLY A N 1
ATOM 1961 C CA . GLY A 1 249 ? 21.337 14.232 -10.575 1.00 35.88 249 GLY A CA 1
ATOM 1962 C C . GLY A 1 249 ? 21.597 13.546 -11.930 1.00 35.88 249 GLY A C 1
ATOM 1963 O O . GLY A 1 249 ? 21.304 12.361 -12.064 1.00 35.88 249 GLY A O 1
ATOM 1964 N N . TYR A 1 250 ? 22.109 14.250 -12.947 1.00 39.78 250 TYR A N 1
ATOM 1965 C CA . TYR A 1 250 ? 22.013 13.792 -14.349 1.00 39.78 250 TYR A CA 1
ATOM 1966 C C . TYR A 1 250 ? 23.312 13.265 -14.990 1.00 39.78 250 TYR A C 1
ATOM 1968 O O . TYR A 1 250 ? 23.297 12.923 -16.167 1.00 39.78 250 TYR A O 1
ATOM 1976 N N . LYS A 1 251 ? 24.428 13.138 -14.255 1.00 33.34 251 LYS A N 1
ATOM 1977 C CA . LYS A 1 251 ? 25.698 12.637 -14.835 1.00 33.34 251 LYS A CA 1
ATOM 1978 C C . LYS A 1 251 ? 25.806 11.102 -14.963 1.00 33.34 251 LYS A C 1
ATOM 1980 O O . LYS A 1 251 ? 26.665 10.638 -15.697 1.00 33.34 251 LYS A O 1
ATOM 1985 N N . ASN A 1 252 ? 24.909 10.316 -14.353 1.00 36.94 252 ASN A N 1
ATOM 1986 C CA . ASN A 1 252 ? 24.984 8.837 -14.344 1.00 36.94 252 ASN A CA 1
ATOM 1987 C C . ASN A 1 252 ? 24.049 8.113 -15.341 1.00 36.94 252 ASN A C 1
ATOM 1989 O O . ASN A 1 252 ? 23.892 6.896 -15.259 1.00 36.94 252 ASN A O 1
ATOM 1993 N N . GLN A 1 253 ? 23.395 8.816 -16.273 1.00 44.19 253 GLN A N 1
ATOM 1994 C CA . GLN A 1 253 ? 22.397 8.193 -17.164 1.00 44.19 253 GLN A CA 1
ATOM 1995 C C . GLN A 1 253 ? 22.987 7.553 -18.435 1.00 44.19 253 GLN A C 1
ATOM 1997 O O . GLN A 1 253 ? 22.391 6.613 -18.953 1.00 44.19 253 GLN A O 1
ATOM 2002 N N . SER A 1 254 ? 24.164 7.984 -18.904 1.00 39.62 254 SER A N 1
ATOM 2003 C CA . SER A 1 254 ? 24.811 7.438 -20.112 1.00 39.62 254 SER A CA 1
ATOM 2004 C C . SER A 1 254 ? 25.410 6.040 -19.899 1.00 39.62 254 SER A C 1
ATOM 2006 O O . SER A 1 254 ? 25.232 5.164 -20.740 1.00 39.62 254 SER A O 1
ATOM 2008 N N . GLN A 1 255 ? 26.038 5.777 -18.746 1.00 39.22 255 GLN A N 1
ATOM 2009 C CA . GLN A 1 255 ? 26.545 4.435 -18.409 1.00 39.22 255 GLN A CA 1
ATOM 2010 C C . GLN A 1 255 ? 25.412 3.411 -18.220 1.00 39.22 255 GLN A C 1
ATOM 2012 O O . GLN A 1 255 ? 25.527 2.268 -18.658 1.00 39.22 255 GLN A O 1
ATOM 2017 N N . GLY A 1 256 ? 24.288 3.828 -17.625 1.00 44.88 256 GLY A N 1
ATOM 2018 C CA . GLY A 1 256 ? 23.107 2.975 -17.463 1.00 44.88 256 GLY A CA 1
ATOM 2019 C C . GLY A 1 256 ? 22.395 2.650 -18.779 1.00 44.88 256 GLY A C 1
ATOM 2020 O O . GLY A 1 256 ? 21.785 1.591 -18.877 1.00 44.88 256 GLY A O 1
ATOM 2021 N N . TYR A 1 257 ? 22.491 3.523 -19.788 1.00 46.84 257 TYR A N 1
ATOM 2022 C CA . TYR A 1 257 ? 21.918 3.305 -21.120 1.00 46.84 257 TYR A CA 1
ATOM 2023 C C . TYR A 1 257 ? 22.640 2.169 -21.867 1.00 46.84 257 TYR A C 1
ATOM 2025 O O . TYR A 1 257 ? 21.994 1.234 -22.337 1.00 46.84 257 TYR A O 1
ATOM 2033 N N . ASN A 1 258 ? 23.978 2.178 -21.876 1.00 44.56 258 ASN A N 1
ATOM 2034 C CA . ASN A 1 258 ? 24.779 1.138 -22.538 1.00 44.56 258 ASN A CA 1
ATOM 2035 C C . ASN A 1 258 ? 24.627 -0.236 -21.862 1.00 44.56 258 ASN A C 1
ATOM 2037 O O . ASN A 1 258 ? 24.507 -1.259 -22.534 1.00 44.56 258 ASN A O 1
ATOM 2041 N N . GLN A 1 259 ? 24.554 -0.264 -20.528 1.00 48.00 259 GLN A N 1
ATOM 2042 C CA . GLN A 1 259 ? 24.312 -1.496 -19.770 1.00 48.00 259 GLN A CA 1
ATOM 2043 C C . GLN A 1 259 ? 22.874 -2.024 -19.953 1.00 48.00 259 GLN A C 1
ATOM 2045 O O . GLN A 1 259 ? 22.638 -3.230 -19.880 1.00 48.00 259 GLN A O 1
ATOM 2050 N N . TRP A 1 260 ? 21.911 -1.133 -20.218 1.00 48.06 260 TRP A N 1
ATOM 2051 C CA . TRP A 1 260 ? 20.522 -1.481 -20.512 1.00 48.06 260 TRP A CA 1
ATOM 2052 C C . TRP A 1 260 ? 20.365 -2.091 -21.912 1.00 48.06 260 TRP A C 1
ATOM 2054 O O . TRP A 1 260 ? 19.725 -3.134 -22.025 1.00 48.06 260 TRP A O 1
ATOM 2064 N N . GLN A 1 261 ? 21.010 -1.535 -22.946 1.00 49.34 261 GLN A N 1
ATOM 2065 C CA . GLN A 1 261 ? 20.986 -2.127 -24.293 1.00 49.34 261 GLN A CA 1
ATOM 2066 C C . GLN A 1 261 ? 21.557 -3.557 -24.316 1.00 49.34 261 GLN A C 1
ATOM 2068 O O . GLN A 1 261 ? 20.960 -4.446 -24.916 1.00 49.34 261 GLN A O 1
ATOM 2073 N N . GLN A 1 262 ? 22.647 -3.819 -23.586 1.00 47.88 262 GLN A N 1
ATOM 2074 C CA . GLN A 1 262 ? 23.215 -5.171 -23.475 1.00 47.88 262 GLN A CA 1
ATOM 2075 C C . GLN A 1 262 ? 22.321 -6.139 -22.675 1.00 47.88 262 GLN A C 1
ATOM 2077 O O . GLN A 1 262 ? 22.270 -7.332 -22.967 1.00 47.88 262 GLN A O 1
ATOM 2082 N N . GLY A 1 263 ? 21.598 -5.644 -21.664 1.00 46.72 263 GLY A N 1
ATOM 2083 C CA . GLY A 1 263 ? 20.717 -6.459 -20.823 1.00 46.72 263 GLY A CA 1
ATOM 2084 C C . GLY A 1 263 ? 19.393 -6.858 -21.483 1.00 46.72 263 GLY A C 1
ATOM 2085 O O . GLY A 1 263 ? 18.875 -7.931 -21.180 1.00 46.72 263 GLY A O 1
ATOM 2086 N N . VAL A 1 264 ? 18.851 -6.026 -22.381 1.00 46.12 264 VAL A N 1
ATOM 2087 C CA . VAL A 1 264 ? 17.607 -6.315 -23.121 1.00 46.12 264 VAL A CA 1
ATOM 2088 C C . VAL A 1 264 ? 17.813 -7.447 -24.135 1.00 46.12 264 VAL A C 1
ATOM 2090 O O . VAL A 1 264 ? 16.969 -8.340 -24.207 1.00 46.12 264 VAL A O 1
ATOM 2093 N N . SER A 1 265 ? 18.955 -7.486 -24.832 1.00 39.81 265 SER A N 1
ATOM 2094 C CA . SER A 1 265 ? 19.281 -8.577 -25.767 1.00 39.81 265 SER A CA 1
ATOM 2095 C C . SER A 1 265 ? 19.351 -9.952 -25.092 1.00 39.81 265 SER A C 1
ATOM 2097 O O . SER A 1 265 ? 18.932 -10.941 -25.678 1.00 39.81 265 SER A O 1
ATOM 2099 N N . ASN A 1 266 ? 19.794 -10.025 -23.833 1.00 40.56 266 ASN A N 1
ATOM 2100 C CA . ASN A 1 266 ? 19.874 -11.292 -23.096 1.00 40.56 266 ASN A CA 1
ATOM 2101 C C . ASN A 1 266 ? 18.526 -11.777 -22.529 1.00 40.56 266 ASN A C 1
ATOM 2103 O O . ASN A 1 266 ? 18.441 -12.917 -22.086 1.00 40.56 266 ASN A O 1
ATOM 2107 N N . PHE A 1 267 ? 17.488 -10.933 -22.504 1.00 38.97 267 PHE A N 1
ATOM 2108 C CA . PHE A 1 267 ? 16.154 -11.288 -21.996 1.00 38.97 267 PHE A CA 1
ATOM 2109 C C . PHE A 1 267 ? 15.188 -11.708 -23.113 1.00 38.97 267 PHE A C 1
ATOM 2111 O O . PHE A 1 267 ? 14.229 -12.419 -22.850 1.00 38.97 267 PHE A O 1
ATOM 2118 N N . LEU A 1 268 ? 15.435 -11.285 -24.357 1.00 34.59 268 LEU A N 1
ATOM 2119 C CA . LEU A 1 268 ? 14.659 -11.719 -25.528 1.00 34.59 268 LEU A CA 1
ATOM 2120 C C . LEU A 1 268 ? 15.102 -13.090 -26.073 1.00 34.59 268 LEU A C 1
ATOM 2122 O O . LEU A 1 268 ? 14.431 -13.636 -26.942 1.00 34.59 268 LEU A O 1
ATOM 2126 N N . CYS A 1 269 ? 16.201 -13.646 -25.553 1.00 30.88 269 CYS A N 1
ATOM 2127 C CA . CYS A 1 269 ? 16.789 -14.913 -25.997 1.00 30.88 269 CYS A CA 1
ATOM 2128 C C . CYS A 1 269 ? 16.667 -16.066 -24.974 1.00 30.88 269 CYS A C 1
ATOM 2130 O O . CYS A 1 269 ? 17.360 -17.069 -25.141 1.00 30.88 269 CYS A O 1
ATOM 2132 N N . ALA A 1 270 ? 15.844 -15.943 -23.922 1.00 30.19 270 ALA A N 1
ATOM 2133 C CA . ALA A 1 270 ? 15.654 -16.980 -22.894 1.00 30.19 270 ALA A CA 1
ATOM 2134 C C . ALA A 1 270 ? 14.181 -17.186 -22.527 1.00 30.19 270 ALA A C 1
ATOM 2136 O O . ALA A 1 270 ? 13.471 -16.169 -22.356 1.00 30.19 27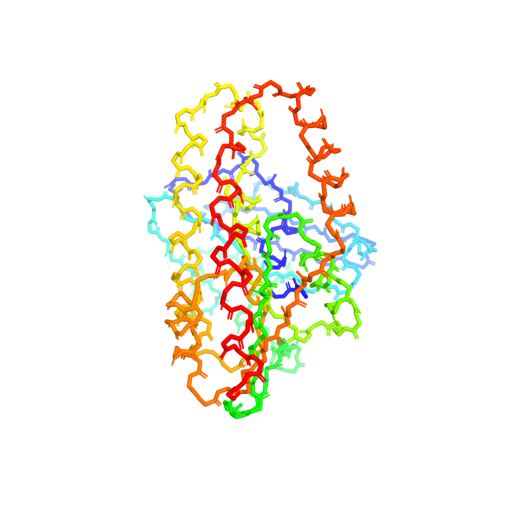0 ALA A O 1
#

Nearest PDB structures (foldseek):
  2p5t-assembly3_H  TM=7.851E-01  e=9.525E-05  Streptococcus pneumoniae
  2p5t-assembly1_B  TM=7.852E-01  e=3.474E-04  Streptococcus pneumoniae
  2p5t-assembly3_F  TM=7.983E-01  e=9.904E-04  Streptococcus pneumoniae
  2p5t-assembly1_D  TM=7.176E-01  e=2.206E-03  Streptococcus pneumoniae
  7xnd-assembly1_B  TM=6.265E-01  e=2.206E-03  Bombyx mori

Mean predicted aligned error: 11.97 Å

Secondary structure (DSSP, 8-state):
-HHHHTTS-S---S---SSS-EEEEEEE-SSSEEEEEEEETTEEEEEEEEEEHHHHTTPPP------SS------SS-SSS-SSPPPTT---GGGS-STT-PPPPP--SSGGG-EEEEEES-TTSSHHHHHHHHHHHSTTTEEEEEHHHHHHHH--HHHHHTTT-HHHHHHHHHHHHHHHHHHHHHHTTSSSEEEEES----HHHHHHHHHHTTTSEEEEEE----HHHHHHHHHHHHHHHHTT----S-TTHHHHHHHHHHHHHTTTT-

Foldseek 3Di:
DAPVVLQPPDDDDPDDDPDFDKDWDWDDDPDQWIWIWIDTQQHTPDTPDIDGVVNCVPPDHDDHDDDDPDDDDDCQPPDPDDSYDDDPPDDRNVPPDPVPDDDPDDFDPFLLAAEEEEEAAAVLLCLVVVVVVVCVVPPPAEDEQELVSQLVVVDDPVCVVVPVVPPVVVVSVVVSVVVSVVVLLVVLVDRGYYYHRDNPLDPVSVCVSVVSNPSYHYHYDYRDDDPVVSVVSVVVVVVVCVVVDDDPDPPPRVVSVVSSVVVVVVVVVD

Radius of gyration: 22.88 Å; Cα contacts (8 Å, |Δi|>4): 279; chains: 1; bounding box: 55×46×59 Å

InterPro domains:
  IPR003877 SPRY domain [PF00622] (32-78)
  IPR013320 Concanavalin A-like lectin/glucanase domain superfamily [SSF49899] (34-83)
  IPR027417 P-loop containing nucleoside triphosphate hydrolase [G3DSA:3.40.50.300] (115-262)
  IPR027417 P-loop containing nucleoside triphosphate hydrolase [SSF52540] (111-244)
  IPR043136 B30.2/SPRY domain superfamily [G3DSA:2.60.120.920] (28-114)

Solvent-accessible surface area (backbone atoms only — not comparable to full-atom values): 16649 Å² total; per-residue (Å²): 78,55,92,73,51,64,75,64,78,58,82,86,68,96,74,82,82,92,76,85,52,74,50,83,44,76,47,80,54,97,58,71,40,35,39,35,32,39,28,49,77,80,41,79,71,48,76,79,42,78,42,50,46,78,79,45,65,86,54,85,86,71,96,80,84,90,74,75,101,61,89,84,84,87,79,47,56,85,52,99,64,73,98,51,87,76,58,90,99,60,78,43,76,67,68,56,55,75,89,78,57,79,79,70,92,78,50,44,94,46,51,65,72,12,38,38,37,39,33,28,30,60,90,82,39,47,57,68,59,52,51,54,51,55,39,66,78,36,68,73,57,42,46,74,50,34,46,64,67,44,44,64,69,70,56,49,80,75,48,68,77,45,67,80,48,62,67,62,54,52,52,48,68,58,44,32,56,54,54,47,52,54,51,51,62,54,49,49,76,45,53,43,30,35,31,40,54,51,40,56,60,45,69,68,60,42,50,62,56,56,59,57,38,68,59,38,40,79,44,78,48,78,36,80,58,56,68,66,62,42,52,52,51,51,50,54,52,49,53,67,37,58,82,66,75,71,92,80,85,75,86,68,57,66,68,54,48,62,52,33,60,61,47,52,62,64,57,78,73,109

Organism: Myotis davidii (NCBI:txid225400)

pLDDT: mean 76.53, std 19.75, range [30.19, 98.06]